Protein AF-A0A5P9GRR8-F1 (afdb_monomer_lite)

Radius of gyration: 17.94 Å; chains: 1; bounding box: 44×35×48 Å

Structure (mmCIF, N/CA/C/O backbone):
data_AF-A0A5P9GRR8-F1
#
_entry.id   AF-A0A5P9GRR8-F1
#
loop_
_atom_site.group_PDB
_atom_site.id
_atom_site.type_symbol
_atom_site.label_atom_id
_atom_site.label_alt_id
_atom_site.label_comp_id
_atom_site.label_asym_id
_atom_site.label_entity_id
_atom_site.label_seq_id
_atom_site.pdbx_PDB_ins_code
_atom_site.Cartn_x
_atom_site.Cartn_y
_atom_site.Cartn_z
_atom_site.occupancy
_atom_site.B_iso_or_equiv
_atom_site.auth_seq_id
_atom_site.auth_comp_id
_atom_site.auth_asym_id
_atom_site.auth_atom_id
_atom_site.pdbx_PDB_model_num
ATOM 1 N N . MET A 1 1 ? -8.315 2.448 1.425 1.00 59.06 1 MET A N 1
ATOM 2 C CA . MET A 1 1 ? -9.246 3.218 2.271 1.00 59.06 1 MET A CA 1
ATOM 3 C C . MET A 1 1 ? -10.718 2.895 2.001 1.00 59.06 1 MET A C 1
ATOM 5 O O . MET A 1 1 ? -11.474 2.767 2.956 1.00 59.06 1 MET A O 1
ATOM 9 N N . GLN A 1 2 ? -11.147 2.682 0.749 1.00 66.38 2 GLN A N 1
ATOM 10 C CA . GLN A 1 2 ? -12.565 2.435 0.427 1.00 66.38 2 GLN A CA 1
ATOM 11 C C . GLN A 1 2 ? -13.167 1.167 1.066 1.00 66.38 2 GLN A C 1
ATOM 13 O O . GLN A 1 2 ? -14.277 1.241 1.584 1.00 66.38 2 GLN A O 1
ATOM 18 N N . THR A 1 3 ? -12.445 0.036 1.104 1.00 75.81 3 THR A N 1
ATOM 19 C CA . THR A 1 3 ? -12.913 -1.190 1.787 1.00 75.81 3 THR A CA 1
ATOM 20 C C . THR A 1 3 ? -13.222 -0.923 3.260 1.00 75.81 3 THR A C 1
ATOM 22 O O . THR A 1 3 ? -14.310 -1.248 3.713 1.00 75.81 3 THR A O 1
ATOM 25 N N . LEU A 1 4 ? -12.331 -0.237 3.988 1.00 75.69 4 LEU A N 1
ATOM 26 C CA . LEU A 1 4 ? -12.572 0.157 5.383 1.00 75.69 4 LEU A CA 1
ATOM 27 C C . LEU A 1 4 ? -13.816 1.052 5.520 1.00 75.69 4 LEU A C 1
ATOM 29 O O . LEU A 1 4 ? -14.628 0.839 6.414 1.00 75.69 4 LEU A O 1
ATOM 33 N N . GLY A 1 5 ? -14.015 2.003 4.602 1.00 74.12 5 GLY A N 1
ATOM 34 C CA . GLY A 1 5 ? -15.205 2.862 4.604 1.00 74.12 5 GLY A CA 1
ATOM 35 C C . GLY A 1 5 ? -16.510 2.144 4.260 1.00 74.12 5 GLY A C 1
ATOM 36 O O . GLY A 1 5 ? -17.575 2.527 4.743 1.00 74.12 5 GLY A O 1
ATOM 37 N N . LEU A 1 6 ? -16.458 1.101 3.430 1.00 76.56 6 LEU A N 1
ATOM 38 C CA . LEU A 1 6 ? -17.607 0.237 3.144 1.00 76.56 6 LEU A CA 1
ATOM 39 C C . LEU A 1 6 ? -17.929 -0.695 4.316 1.00 76.56 6 LEU A C 1
ATOM 41 O O . LEU A 1 6 ? -19.097 -1.003 4.513 1.00 76.56 6 LEU A O 1
ATOM 45 N N . LEU A 1 7 ? -16.925 -1.047 5.121 1.00 81.25 7 LEU A N 1
ATOM 46 C CA . LEU A 1 7 ? -17.050 -1.818 6.361 1.00 81.25 7 LEU A CA 1
ATOM 47 C C . LEU A 1 7 ? -17.420 -0.962 7.591 1.00 81.25 7 LEU A C 1
ATOM 49 O O . LEU A 1 7 ? -17.316 -1.436 8.720 1.00 81.25 7 LEU A O 1
ATOM 53 N N . GLY A 1 8 ? -17.821 0.297 7.388 1.00 72.31 8 GLY A N 1
ATOM 54 C CA . GLY A 1 8 ? -18.336 1.161 8.455 1.00 72.31 8 GLY A CA 1
ATOM 55 C C . GLY A 1 8 ? -17.281 1.954 9.235 1.00 72.31 8 GLY A C 1
ATOM 56 O O . GLY A 1 8 ? -17.607 2.548 10.260 1.00 72.31 8 GLY A O 1
ATOM 57 N N . VAL A 1 9 ? -16.023 2.007 8.778 1.00 73.12 9 VAL A N 1
ATOM 58 C CA . VAL A 1 9 ? -14.982 2.841 9.408 1.00 73.12 9 VAL A CA 1
ATOM 59 C C . VAL A 1 9 ? -15.082 4.287 8.934 1.00 73.12 9 VAL A C 1
ATOM 61 O O . VAL A 1 9 ? -15.261 4.553 7.745 1.00 73.12 9 VAL A O 1
ATOM 64 N N . ASN A 1 10 ? -14.877 5.232 9.855 1.00 63.91 10 ASN A N 1
ATOM 65 C CA . ASN A 1 10 ? -14.603 6.622 9.501 1.00 63.91 10 ASN A CA 1
ATOM 66 C C . ASN A 1 10 ? -13.262 6.699 8.768 1.00 63.91 10 ASN A C 1
ATOM 68 O O . ASN A 1 10 ? -12.195 6.535 9.357 1.00 63.91 10 ASN A O 1
ATOM 72 N N . VAL A 1 11 ? -13.329 6.921 7.462 1.00 59.94 11 VAL A N 1
ATOM 73 C CA . VAL A 1 11 ? -12.152 7.040 6.607 1.00 59.94 11 VAL A CA 1
ATOM 74 C C . VAL A 1 11 ? -11.645 8.478 6.646 1.00 59.94 11 VAL A C 1
ATOM 76 O O . VAL A 1 11 ? -12.419 9.427 6.540 1.00 59.94 11 VAL A O 1
ATOM 79 N N . ILE A 1 12 ? -10.329 8.633 6.771 1.00 57.00 12 ILE A N 1
ATOM 80 C CA . ILE A 1 12 ? -9.648 9.905 6.537 1.00 57.00 12 ILE A CA 1
ATOM 81 C C . ILE A 1 12 ? -9.537 10.098 5.014 1.00 57.00 12 ILE A C 1
ATOM 83 O O . ILE A 1 12 ? -8.752 9.412 4.363 1.00 57.00 12 ILE A O 1
ATOM 87 N N . GLY A 1 13 ? -10.380 10.975 4.462 1.00 49.81 13 GLY A N 1
ATOM 88 C CA . GLY A 1 13 ? -10.454 11.328 3.036 1.00 49.81 13 GLY A CA 1
ATOM 89 C C . GLY A 1 13 ? -11.875 11.405 2.479 1.00 49.81 13 GLY A C 1
ATOM 90 O O . GLY A 1 13 ? -12.833 10.988 3.133 1.00 49.81 13 GLY A O 1
ATOM 91 N N . ARG A 1 14 ? -12.038 11.972 1.276 1.00 44.94 14 ARG A N 1
ATOM 92 C CA . ARG A 1 14 ? -13.354 12.048 0.615 1.00 44.94 14 ARG A CA 1
ATOM 93 C C . ARG A 1 14 ? -13.865 10.671 0.192 1.00 44.94 14 ARG A C 1
ATOM 95 O O . ARG A 1 14 ? -13.177 9.898 -0.474 1.00 44.94 14 ARG A O 1
ATOM 102 N N . ARG A 1 15 ? -15.116 10.376 0.555 1.00 48.28 15 ARG A N 1
ATOM 103 C CA . ARG A 1 15 ? -15.858 9.217 0.054 1.00 48.28 15 ARG A CA 1
ATOM 104 C C . ARG A 1 15 ? -16.424 9.590 -1.315 1.00 48.28 15 ARG A C 1
ATOM 106 O O . ARG A 1 15 ? -17.257 10.479 -1.401 1.00 48.28 15 ARG A O 1
ATOM 113 N N . PHE A 1 16 ? -15.965 8.923 -2.367 1.00 49.38 16 PHE A N 1
ATOM 114 C CA . PHE A 1 16 ? -16.524 9.080 -3.710 1.00 49.38 16 PHE A CA 1
ATOM 115 C C . PHE A 1 16 ? -17.659 8.073 -3.870 1.00 49.38 16 PHE A C 1
ATOM 117 O O . PHE A 1 16 ? -17.476 6.958 -4.352 1.00 49.38 16 PHE A O 1
ATOM 124 N N . ASP A 1 17 ? -18.824 8.421 -3.345 1.00 45.31 17 ASP A N 1
ATOM 125 C CA . ASP A 1 17 ? -20.026 7.590 -3.367 1.00 45.31 17 ASP A CA 1
ATOM 126 C C . ASP A 1 17 ? -20.912 7.834 -4.597 1.00 45.31 17 ASP A C 1
ATOM 128 O O . ASP A 1 17 ? -21.902 7.124 -4.780 1.00 45.31 17 ASP A O 1
ATOM 132 N N . GLN A 1 18 ? -20.539 8.762 -5.485 1.00 44.41 18 GLN A N 1
ATOM 133 C CA . GLN A 1 18 ? -21.334 9.116 -6.661 1.00 44.41 18 GLN A CA 1
ATOM 134 C C . GLN A 1 18 ? -20.548 8.954 -7.969 1.00 44.41 18 GLN A C 1
ATOM 136 O O . GLN A 1 18 ? -19.353 9.238 -8.063 1.00 44.41 18 GLN A O 1
ATOM 141 N N . HIS A 1 19 ? -21.235 8.454 -8.998 1.00 48.38 19 HIS A N 1
ATOM 142 C CA . HIS A 1 19 ? -20.723 8.350 -10.369 1.00 48.38 19 HIS A CA 1
ATOM 143 C C . HIS A 1 19 ? -20.465 9.725 -11.019 1.00 48.38 19 HIS A C 1
ATOM 145 O O . HIS A 1 19 ? -19.767 9.791 -12.028 1.00 48.38 19 HIS A O 1
ATOM 151 N N . ASP A 1 20 ? -20.949 10.806 -10.402 1.00 49.66 20 ASP A N 1
ATOM 152 C CA . ASP A 1 20 ? -20.949 12.164 -10.954 1.00 49.66 20 ASP A CA 1
ATOM 153 C C . ASP A 1 20 ? -19.816 13.066 -10.430 1.00 49.66 20 ASP A C 1
ATOM 155 O O . ASP A 1 20 ? -19.822 14.271 -10.678 1.00 49.66 20 ASP A O 1
ATOM 159 N N . ASP A 1 21 ? -18.827 12.521 -9.710 1.00 51.81 21 ASP A N 1
ATOM 160 C CA . ASP A 1 21 ? -17.699 13.331 -9.241 1.00 51.81 21 ASP A CA 1
ATOM 161 C C . ASP A 1 21 ? -16.783 13.757 -10.418 1.00 51.81 21 ASP A C 1
ATOM 163 O O . ASP A 1 21 ? -16.259 12.896 -11.137 1.00 51.81 21 ASP A O 1
ATOM 167 N N . PRO A 1 22 ? -16.522 15.065 -10.618 1.00 52.06 22 PRO A N 1
ATOM 168 C CA . PRO A 1 22 ? -15.678 15.562 -11.707 1.00 52.06 22 PRO A CA 1
ATOM 169 C C . PRO A 1 22 ? -14.234 15.037 -11.686 1.00 52.06 22 PRO A C 1
ATOM 171 O O . PRO A 1 22 ? -13.584 14.995 -12.729 1.00 52.06 22 PRO A O 1
ATOM 174 N N . LEU A 1 23 ? -13.701 14.651 -10.521 1.00 48.75 23 LEU A N 1
ATOM 175 C CA . LEU A 1 23 ? -12.377 14.031 -10.406 1.00 48.75 23 LEU A CA 1
ATOM 176 C C . LEU A 1 23 ? -12.409 12.573 -10.870 1.00 48.75 23 LEU A C 1
ATOM 178 O O . LEU A 1 23 ? -11.478 12.142 -11.545 1.00 48.75 23 LEU A O 1
ATOM 182 N N . ARG A 1 24 ? -13.505 11.847 -10.610 1.00 49.25 24 ARG A N 1
ATOM 183 C CA . ARG A 1 24 ? -13.729 10.492 -11.142 1.00 49.25 24 ARG A CA 1
ATOM 184 C C . ARG A 1 24 ? -13.807 10.491 -12.669 1.00 49.25 24 ARG A C 1
ATOM 186 O O . ARG A 1 24 ? -13.305 9.571 -13.298 1.00 49.25 24 ARG A O 1
ATOM 193 N N . GLN A 1 25 ? -14.387 11.532 -13.264 1.00 49.56 25 GLN A N 1
ATOM 194 C CA . GLN A 1 25 ? -14.484 11.681 -14.722 1.00 49.56 25 GLN A CA 1
ATOM 195 C C . GLN A 1 25 ? -13.147 12.036 -15.399 1.00 49.56 25 GLN A C 1
ATOM 197 O O . GLN A 1 25 ? -12.973 11.760 -16.582 1.00 49.56 25 GLN A O 1
ATOM 202 N N . LYS A 1 26 ? -12.202 12.647 -14.669 1.00 47.31 26 LYS A N 1
ATOM 203 C CA . LYS A 1 26 ? -10.864 13.011 -15.181 1.00 47.31 26 LYS A CA 1
ATOM 204 C C . LYS A 1 26 ? -9.851 11.871 -15.123 1.00 47.31 26 LYS A C 1
ATOM 206 O O . LYS A 1 26 ? -8.824 11.935 -15.792 1.00 47.31 26 LYS A O 1
ATOM 211 N N . LEU A 1 27 ? -10.109 10.858 -14.307 1.00 48.62 27 LEU A N 1
ATOM 212 C CA . LEU A 1 27 ? -9.267 9.675 -14.208 1.00 48.62 27 LEU A CA 1
ATOM 213 C C . LEU A 1 27 ? -9.698 8.724 -15.320 1.00 48.62 27 LEU A C 1
ATOM 215 O O . LEU A 1 27 ? -10.863 8.341 -15.376 1.00 48.62 27 LEU A O 1
ATOM 219 N N . HIS A 1 28 ? -8.778 8.412 -16.236 1.00 49.69 28 HIS A N 1
ATOM 220 C CA . HIS A 1 28 ? -9.051 7.634 -17.443 1.00 49.69 28 HIS A CA 1
ATOM 221 C C . HIS A 1 28 ? -9.891 6.386 -17.132 1.00 49.69 28 HIS A C 1
ATOM 223 O O . HIS A 1 28 ? -9.413 5.416 -16.538 1.00 49.69 28 HIS A O 1
ATOM 229 N N . TYR A 1 29 ? -11.153 6.443 -17.566 1.00 39.81 29 TYR A N 1
ATOM 230 C CA . TYR A 1 29 ? -12.179 5.412 -17.401 1.00 39.81 29 TYR A CA 1
ATOM 231 C C . TYR A 1 29 ? -11.705 4.039 -17.903 1.00 39.81 29 TYR A C 1
ATOM 233 O O . TYR A 1 29 ? -12.144 3.014 -17.397 1.00 39.81 29 TYR A O 1
ATOM 241 N N . ASP A 1 30 ? -10.754 4.016 -18.839 1.00 40.59 30 ASP A N 1
ATOM 242 C CA . ASP A 1 30 ? -10.221 2.796 -19.450 1.00 40.59 30 ASP A CA 1
ATOM 243 C C . ASP A 1 30 ? -9.307 1.976 -18.520 1.00 40.59 30 ASP A C 1
ATOM 245 O O . ASP A 1 30 ? -9.098 0.791 -18.767 1.00 40.59 30 ASP A O 1
ATOM 249 N N . LEU A 1 31 ? -8.774 2.564 -17.439 1.00 45.53 31 LEU A N 1
ATOM 250 C CA . LEU A 1 31 ? -7.854 1.873 -16.518 1.00 45.53 31 LEU A CA 1
ATOM 251 C C . LEU A 1 31 ? -8.504 1.462 -15.190 1.00 45.53 31 LEU A C 1
ATOM 253 O O . LEU A 1 31 ? -7.993 0.571 -14.510 1.00 45.53 31 LEU A O 1
ATOM 257 N N . ASN A 1 32 ? -9.611 2.102 -14.799 1.00 46.94 32 ASN A N 1
ATOM 258 C CA . ASN A 1 32 ? -10.280 1.838 -13.523 1.00 46.94 32 ASN A CA 1
ATOM 259 C C . ASN A 1 32 ? -11.792 2.184 -13.554 1.00 46.94 32 ASN A C 1
ATOM 261 O O . ASN A 1 32 ? -12.252 3.009 -12.760 1.00 46.94 32 ASN A O 1
ATOM 265 N N . PRO A 1 33 ? -12.589 1.585 -14.464 1.00 39.22 33 PRO A N 1
ATOM 266 C CA . PRO A 1 33 ? -13.964 2.020 -14.767 1.00 39.22 33 PRO A CA 1
ATOM 267 C C . PRO A 1 33 ? -14.958 1.884 -13.598 1.00 39.22 33 PRO A C 1
ATOM 269 O O . PRO A 1 33 ? -16.039 2.476 -13.623 1.00 39.22 33 PRO A O 1
ATOM 272 N N . GLY A 1 34 ? -14.602 1.150 -12.541 1.00 46.56 34 GLY A N 1
ATOM 273 C CA . GLY A 1 34 ? -15.436 0.974 -11.349 1.00 46.56 34 GLY A CA 1
ATOM 274 C C . GLY A 1 34 ? -14.696 1.038 -10.015 1.00 46.56 34 GLY A C 1
ATOM 275 O O . GLY A 1 34 ? -15.342 0.912 -8.977 1.00 46.56 34 GLY A O 1
ATOM 276 N N . GLY A 1 35 ? -13.373 1.204 -10.005 1.00 44.62 35 GLY A N 1
ATOM 277 C CA . GLY A 1 35 ? -12.584 0.901 -8.817 1.00 44.62 35 GLY A CA 1
ATOM 278 C C . GLY A 1 35 ? -12.082 2.106 -8.031 1.00 44.62 35 GLY A C 1
ATOM 279 O O . GLY A 1 35 ? -11.905 3.213 -8.531 1.00 44.62 35 GLY A O 1
ATOM 280 N N . TYR A 1 36 ? -11.852 1.811 -6.755 1.00 50.66 36 TYR A N 1
ATOM 281 C CA . TYR A 1 36 ? -10.882 2.394 -5.832 1.00 50.66 36 TYR A CA 1
ATOM 282 C C . TYR A 1 36 ? -10.296 3.768 -6.187 1.00 50.66 36 TYR A C 1
ATOM 284 O O . TYR A 1 36 ? -9.474 3.889 -7.094 1.00 50.66 36 TYR A O 1
ATOM 292 N N . PHE A 1 37 ? -10.612 4.773 -5.368 1.00 53.28 37 PHE A N 1
ATOM 293 C CA . PHE A 1 37 ? -9.891 6.041 -5.354 1.00 53.28 37 PHE A CA 1
ATOM 294 C C . PHE A 1 37 ? -9.567 6.450 -3.914 1.00 53.28 37 PHE A C 1
ATOM 296 O O . PHE A 1 37 ? -10.440 6.457 -3.041 1.00 53.28 37 PHE A O 1
ATOM 303 N N . GLU A 1 38 ? -8.295 6.744 -3.662 1.00 52.44 38 GLU A N 1
ATOM 304 C CA . GLU A 1 38 ? -7.834 7.422 -2.451 1.00 52.44 38 GLU A CA 1
ATOM 305 C C . GLU A 1 38 ? -7.552 8.873 -2.815 1.00 52.44 38 GLU A C 1
ATOM 307 O O . GLU A 1 38 ? -7.043 9.147 -3.898 1.00 52.44 38 GLU A O 1
ATOM 312 N N . GLU A 1 39 ? -7.917 9.804 -1.935 1.00 52.59 39 GLU A N 1
ATOM 313 C CA . GLU A 1 39 ? -7.659 11.224 -2.161 1.00 52.59 39 GLU A CA 1
ATOM 314 C C . GLU A 1 39 ? -6.144 11.434 -2.333 1.00 52.59 39 GLU A C 1
ATOM 316 O O . GLU A 1 39 ? -5.402 11.112 -1.400 1.00 52.59 39 GLU A O 1
ATOM 321 N N . PRO A 1 40 ? -5.665 11.934 -3.491 1.00 54.81 40 PRO A N 1
ATOM 322 C CA . PRO A 1 40 ? -4.237 12.010 -3.789 1.00 54.81 40 PRO A CA 1
ATOM 323 C C . PRO A 1 40 ? -3.469 12.802 -2.734 1.00 54.81 40 PRO A C 1
ATOM 325 O O . PRO A 1 40 ? -2.375 12.407 -2.352 1.00 54.81 40 PRO A O 1
ATOM 328 N N . ASP A 1 41 ? -4.075 13.853 -2.183 1.00 56.00 41 ASP A N 1
ATOM 329 C CA . ASP A 1 41 ? -3.460 14.680 -1.142 1.00 56.00 41 ASP A CA 1
ATOM 330 C C . ASP A 1 41 ? -3.218 13.898 0.159 1.00 56.00 41 ASP A C 1
ATOM 332 O O . ASP A 1 41 ? -2.234 14.135 0.852 1.00 56.00 41 ASP A O 1
ATOM 336 N N . ILE A 1 42 ? -4.070 12.921 0.480 1.00 56.38 42 ILE A N 1
ATOM 337 C CA . ILE A 1 42 ? -3.930 12.080 1.678 1.00 56.38 42 ILE A CA 1
ATOM 338 C C . ILE A 1 42 ? -3.054 10.864 1.382 1.00 56.38 42 ILE A C 1
ATOM 340 O O . ILE A 1 42 ? -2.238 10.480 2.217 1.00 56.38 42 ILE A O 1
ATOM 344 N N . TYR A 1 43 ? -3.195 10.274 0.194 1.00 56.72 43 TYR A N 1
ATOM 345 C CA . TYR A 1 43 ? -2.394 9.130 -0.235 1.00 56.72 43 TYR A CA 1
ATOM 346 C C . TYR A 1 43 ? -0.922 9.495 -0.461 1.00 56.72 43 TYR A C 1
ATOM 348 O O . TYR A 1 43 ? -0.041 8.723 -0.095 1.00 56.72 43 TYR A O 1
ATOM 356 N N . TYR A 1 44 ? -0.641 10.677 -1.018 1.00 61.34 44 TYR A N 1
ATOM 357 C CA . TYR A 1 44 ? 0.718 11.139 -1.308 1.00 61.34 44 TYR A CA 1
ATOM 358 C C . TYR A 1 44 ? 1.267 12.136 -0.285 1.00 61.34 44 TYR A C 1
ATOM 360 O O . TYR A 1 44 ? 2.481 12.165 -0.098 1.00 61.34 44 TYR A O 1
ATOM 368 N N . GLY A 1 45 ? 0.415 12.940 0.362 1.00 60.38 45 GLY A N 1
ATOM 369 C CA . GLY A 1 45 ? 0.828 13.953 1.346 1.00 60.38 45 GLY A CA 1
ATOM 370 C C . GLY A 1 45 ? 0.708 13.513 2.807 1.00 60.38 45 GLY A C 1
ATOM 371 O O . GLY A 1 45 ? 1.292 14.143 3.686 1.00 60.38 45 GLY A O 1
ATOM 372 N N . GLY A 1 46 ? -0.008 12.418 3.069 1.00 60.81 46 GLY A N 1
ATOM 373 C CA . GLY A 1 46 ? -0.217 11.877 4.406 1.00 60.81 46 GLY A CA 1
ATOM 374 C C . GLY A 1 46 ? -1.152 12.699 5.292 1.00 60.81 46 GLY A C 1
ATOM 375 O O . GLY A 1 46 ? -1.570 13.811 4.959 1.00 60.81 46 GLY A O 1
ATOM 376 N N . PRO A 1 47 ? -1.562 12.129 6.434 1.00 64.00 47 PRO A N 1
ATOM 377 C CA . PRO A 1 47 ? -2.452 12.816 7.350 1.00 64.00 47 PRO A CA 1
ATOM 378 C C . PRO A 1 47 ? -1.673 13.826 8.199 1.00 64.00 47 PRO A C 1
ATOM 380 O O . PRO A 1 47 ? -0.835 13.462 9.015 1.00 64.00 47 PRO A O 1
ATOM 383 N N . SER A 1 48 ? -2.006 15.108 8.060 1.00 67.50 48 SER A N 1
ATOM 384 C CA . SER A 1 48 ? -1.499 16.154 8.950 1.00 67.50 48 SER A CA 1
ATOM 385 C C . SER A 1 48 ? -2.217 16.142 10.307 1.00 67.50 48 SER A C 1
ATOM 387 O O . SER A 1 48 ? -3.334 15.632 10.444 1.00 67.50 48 SER A O 1
ATOM 389 N N . SER A 1 49 ? -1.652 16.822 11.308 1.00 66.06 49 SER A N 1
ATOM 390 C CA . SER A 1 49 ? -2.341 17.094 12.582 1.00 66.06 49 SER A CA 1
ATOM 391 C C . SER A 1 49 ? -3.693 17.796 12.395 1.00 66.06 49 SER A C 1
ATOM 393 O O . SER A 1 49 ? -4.567 17.714 13.257 1.00 66.06 49 SER A O 1
ATOM 395 N N . GLU A 1 50 ? -3.879 18.536 11.301 1.00 68.12 50 GLU A N 1
ATOM 396 C CA . GLU A 1 50 ? -5.165 19.133 10.945 1.00 68.12 50 GLU A CA 1
ATOM 397 C C . GLU A 1 50 ? -6.120 18.110 10.320 1.00 68.12 50 GLU A C 1
ATOM 399 O O . GLU A 1 50 ? -7.301 18.093 10.663 1.00 68.12 50 GLU A O 1
ATOM 404 N N . THR A 1 51 ? -5.607 17.201 9.492 1.00 68.50 51 THR A N 1
ATOM 405 C CA . THR A 1 51 ? -6.359 16.075 8.928 1.00 68.50 51 THR A CA 1
ATOM 406 C C . THR A 1 51 ? -6.934 15.199 10.043 1.00 68.50 51 THR A C 1
ATOM 408 O O . THR A 1 51 ? -8.137 14.936 10.062 1.00 68.50 51 THR A O 1
ATOM 411 N N . PHE A 1 52 ? -6.122 14.823 11.035 1.00 69.12 52 PHE A N 1
ATOM 412 C CA . PHE A 1 52 ? -6.613 14.067 12.190 1.00 69.12 52 PHE A CA 1
ATOM 413 C C . PHE A 1 52 ? -7.662 14.842 12.991 1.00 69.12 52 PHE A C 1
ATOM 415 O O . PHE A 1 52 ? -8.694 14.276 13.328 1.00 69.12 52 PHE A O 1
ATOM 422 N N . ARG A 1 53 ? -7.462 16.144 13.243 1.00 67.38 53 ARG A N 1
ATOM 423 C CA . ARG A 1 53 ? -8.450 16.970 13.963 1.00 67.38 53 ARG A CA 1
ATOM 424 C C . ARG A 1 53 ? -9.783 17.093 13.225 1.00 67.38 53 ARG A C 1
ATOM 426 O O . ARG A 1 53 ? -10.825 17.063 13.869 1.00 67.38 53 ARG A O 1
ATOM 433 N N . ARG A 1 54 ? -9.765 17.220 11.895 1.00 67.62 54 ARG A N 1
ATOM 434 C CA . ARG A 1 54 ? -10.984 17.319 11.074 1.00 67.62 54 ARG A CA 1
ATOM 435 C C . ARG A 1 54 ? -11.766 16.006 11.031 1.00 67.62 54 ARG A C 1
ATOM 437 O O . ARG A 1 54 ? -12.991 16.040 11.048 1.00 67.62 54 ARG A O 1
ATOM 444 N N . HIS A 1 55 ? -11.074 14.869 10.976 1.00 63.53 55 HIS A N 1
ATOM 445 C CA . HIS A 1 55 ? -11.708 13.555 10.825 1.00 63.53 55 HIS A CA 1
ATOM 446 C C . HIS A 1 55 ? -11.927 12.801 12.150 1.00 63.53 55 HIS A C 1
ATOM 448 O O . HIS A 1 55 ? -12.677 11.828 12.168 1.00 63.53 55 HIS A O 1
ATOM 454 N N . LEU A 1 56 ? -11.317 13.249 13.254 1.00 64.19 56 LEU A N 1
ATOM 455 C CA . LEU A 1 56 ? -11.463 12.686 14.605 1.00 64.19 56 LEU A CA 1
ATOM 456 C C . LEU A 1 56 ? -11.737 13.783 15.665 1.00 64.19 56 LEU A C 1
ATOM 458 O O . LEU A 1 56 ? -11.004 13.866 16.656 1.00 64.19 56 LEU A O 1
ATOM 462 N N . PRO A 1 57 ? -12.766 14.640 15.495 1.00 55.88 57 PRO A N 1
ATOM 463 C CA . PRO A 1 57 ? -12.988 15.800 16.368 1.00 55.88 57 PRO A CA 1
ATOM 464 C C . PRO A 1 57 ? -13.277 15.438 17.8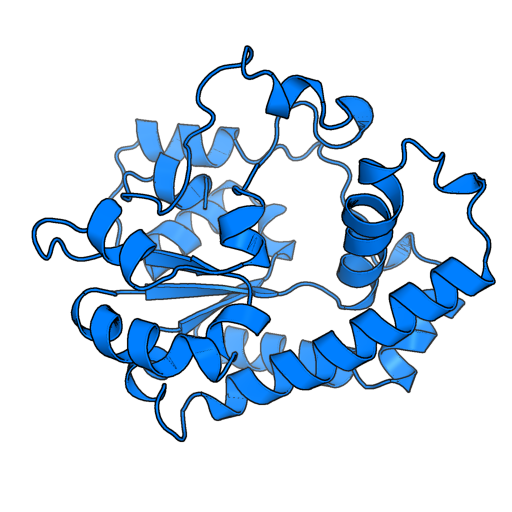39 1.00 55.88 57 PRO A C 1
ATOM 466 O O . PRO A 1 57 ? -12.902 16.196 18.731 1.00 55.88 57 PRO A O 1
ATOM 469 N N . ASP A 1 58 ? -13.840 14.253 18.113 1.00 57.97 58 ASP A N 1
ATOM 470 C CA . ASP A 1 58 ? -14.361 13.885 19.443 1.00 57.97 58 ASP A CA 1
ATOM 471 C C . ASP A 1 58 ? -13.511 12.850 20.203 1.00 57.97 58 ASP A C 1
ATOM 473 O O . ASP A 1 58 ? -14.007 12.158 21.092 1.00 57.97 58 ASP A O 1
ATOM 477 N N . ARG A 1 59 ? -12.226 12.683 19.849 1.00 54.94 59 ARG A N 1
ATOM 478 C CA . ARG A 1 59 ? -11.376 11.574 20.349 1.00 54.94 59 ARG A CA 1
ATOM 479 C C . ARG A 1 59 ? -11.959 10.180 20.064 1.00 54.94 59 ARG A C 1
ATOM 481 O O . ARG A 1 59 ? -11.596 9.207 20.727 1.00 54.94 59 ARG A O 1
ATOM 488 N N . SER A 1 60 ? -12.854 10.073 19.083 1.00 64.25 60 SER A N 1
ATOM 489 C CA . SER A 1 60 ? -13.377 8.794 18.614 1.00 64.25 60 SER A CA 1
ATOM 490 C C . SER A 1 60 ? -12.222 7.884 18.201 1.00 64.25 60 SER A C 1
ATOM 492 O O . SER A 1 60 ? -11.303 8.321 17.507 1.00 64.25 60 SER A O 1
ATOM 494 N N . ILE A 1 61 ? -12.276 6.622 18.618 1.00 66.88 61 ILE A N 1
ATOM 495 C CA . ILE A 1 61 ? -11.270 5.617 18.271 1.00 66.88 61 ILE A CA 1
ATOM 496 C C . ILE A 1 61 ? -11.288 5.401 16.750 1.00 66.88 61 ILE A C 1
ATOM 498 O O . ILE A 1 61 ? -12.303 4.975 16.192 1.00 66.88 61 ILE A O 1
ATOM 502 N N . LEU A 1 62 ? -10.161 5.663 16.086 1.00 71.88 62 LEU A N 1
ATOM 503 C CA . LEU A 1 62 ? -9.927 5.282 14.701 1.00 71.88 62 LEU A CA 1
ATOM 504 C C . LEU A 1 62 ? -9.668 3.774 14.647 1.00 71.88 62 LEU A C 1
ATOM 506 O O . LEU A 1 62 ? -8.579 3.293 14.956 1.00 71.88 62 LEU A O 1
ATOM 510 N N . LYS A 1 63 ? -10.689 3.016 14.243 1.00 74.25 63 LYS A N 1
ATOM 511 C CA . LYS A 1 63 ? -10.617 1.550 14.174 1.00 74.25 63 LYS A CA 1
ATOM 512 C C . LYS A 1 63 ? -9.515 1.058 13.239 1.00 74.25 63 LYS A C 1
ATOM 514 O O . LYS A 1 63 ? -8.777 0.152 13.596 1.00 74.25 63 LYS A O 1
ATOM 519 N N . ALA A 1 64 ? -9.362 1.674 12.073 1.00 75.56 64 ALA A N 1
ATOM 520 C CA . ALA A 1 64 ? -8.241 1.371 11.200 1.00 75.56 64 ALA A CA 1
ATOM 521 C C . ALA A 1 64 ? -7.926 2.519 10.244 1.00 75.56 64 ALA A C 1
ATOM 523 O O . ALA A 1 64 ? -8.825 3.252 9.829 1.00 75.56 64 ALA A O 1
ATOM 524 N N . CYS A 1 65 ? -6.666 2.618 9.831 1.00 75.69 65 CYS A N 1
ATOM 525 C CA . CYS A 1 65 ? -6.249 3.416 8.683 1.00 75.69 65 CYS A CA 1
ATOM 526 C C . CYS A 1 65 ? -5.421 2.569 7.712 1.00 75.69 65 CYS A C 1
ATOM 528 O O . CYS A 1 65 ? -4.647 1.709 8.124 1.00 75.69 65 CYS A O 1
ATOM 530 N N . LYS A 1 66 ? -5.590 2.813 6.410 1.00 74.62 66 LYS A N 1
ATOM 531 C CA . LYS A 1 66 ? -4.664 2.342 5.375 1.00 74.62 66 LYS A CA 1
ATOM 532 C C . LYS A 1 66 ? -3.773 3.516 4.988 1.00 74.62 66 LYS A C 1
ATOM 534 O O . LYS A 1 66 ? -4.293 4.613 4.802 1.00 74.62 66 LYS A O 1
ATOM 539 N N . MET A 1 67 ? -2.473 3.291 4.848 1.00 73.12 67 MET A N 1
ATOM 540 C CA . MET A 1 67 ? -1.548 4.332 4.401 1.00 73.12 67 MET A CA 1
ATOM 541 C C . MET A 1 67 ? -0.431 3.771 3.529 1.00 73.12 67 MET A C 1
ATOM 543 O O . MET A 1 67 ? -0.098 2.586 3.623 1.00 73.12 67 MET A O 1
ATOM 547 N N . ASP A 1 68 ? 0.156 4.646 2.714 1.00 73.81 68 ASP A N 1
ATOM 548 C CA . ASP A 1 68 ? 1.443 4.374 2.088 1.00 73.81 68 ASP A CA 1
ATOM 549 C C . ASP A 1 68 ? 2.522 4.298 3.172 1.00 73.81 68 ASP A C 1
ATOM 551 O O . ASP A 1 68 ? 2.581 5.118 4.095 1.00 73.81 68 ASP A O 1
ATOM 555 N N . LEU A 1 69 ? 3.388 3.301 3.057 1.00 76.94 69 LEU A N 1
ATOM 556 C CA . LEU A 1 69 ? 4.474 3.100 3.992 1.00 76.94 69 LEU A CA 1
ATOM 557 C C . LEU A 1 69 ? 5.411 4.307 4.093 1.00 76.94 69 LEU A C 1
ATOM 559 O O . LEU A 1 69 ? 5.862 4.630 5.189 1.00 76.94 69 LEU A O 1
ATOM 563 N N . ARG A 1 70 ? 5.709 4.974 2.976 1.00 78.44 70 ARG A N 1
ATOM 564 C CA . ARG A 1 70 ? 6.578 6.153 2.937 1.00 78.44 70 ARG A CA 1
ATOM 565 C C . ARG A 1 70 ? 6.093 7.227 3.908 1.00 78.44 70 ARG A C 1
ATOM 567 O O . ARG A 1 70 ? 6.908 7.855 4.566 1.00 78.44 70 ARG A O 1
ATOM 574 N N . LEU A 1 71 ? 4.775 7.388 4.034 1.00 76.38 71 LEU A N 1
ATOM 575 C CA . LEU A 1 71 ? 4.148 8.355 4.937 1.00 76.38 71 LEU A CA 1
ATOM 576 C C . LEU A 1 71 ? 4.156 7.906 6.397 1.00 76.38 71 LEU A C 1
ATOM 578 O O . LEU A 1 71 ? 4.205 8.7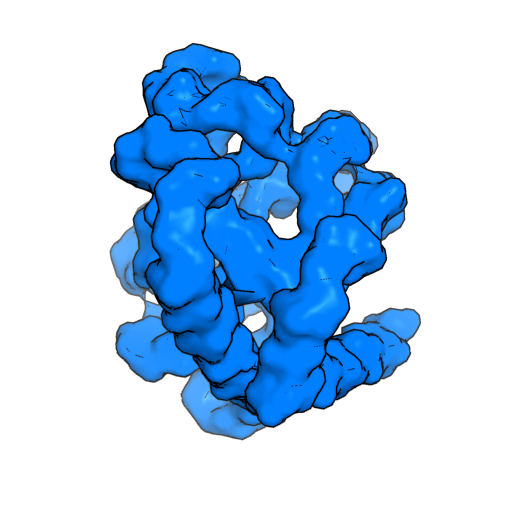41 7.300 1.00 76.38 71 LEU A O 1
ATOM 582 N N . LEU A 1 72 ? 4.105 6.595 6.641 1.00 79.06 72 LEU A N 1
ATOM 583 C CA . LEU A 1 72 ? 4.263 6.053 7.987 1.00 79.06 72 LEU A CA 1
ATOM 584 C C . LEU A 1 72 ? 5.664 6.352 8.523 1.00 79.06 72 LEU A C 1
ATOM 586 O O . LEU A 1 72 ? 5.807 6.699 9.686 1.00 79.06 72 LEU A O 1
ATOM 590 N N . ILE A 1 73 ? 6.689 6.217 7.680 1.00 81.12 73 ILE A N 1
ATOM 591 C CA . ILE A 1 73 ? 8.097 6.335 8.084 1.00 81.12 73 ILE A CA 1
ATOM 592 C C . ILE A 1 73 ? 8.702 7.723 7.839 1.00 81.12 73 ILE A C 1
ATOM 594 O O . ILE A 1 73 ? 9.888 7.906 8.112 1.00 81.12 73 ILE A O 1
ATOM 598 N N . ASP A 1 74 ? 7.923 8.685 7.343 1.00 82.81 74 ASP A N 1
ATOM 599 C CA . ASP A 1 74 ? 8.372 10.062 7.143 1.00 82.81 74 ASP A CA 1
ATOM 600 C C . ASP A 1 74 ? 8.598 10.744 8.505 1.00 82.81 74 ASP A C 1
ATOM 602 O O . ASP A 1 74 ? 7.631 10.960 9.248 1.00 82.81 74 ASP A O 1
ATOM 606 N N . PRO A 1 75 ? 9.845 11.134 8.843 1.00 84.12 75 PRO A N 1
ATOM 607 C CA . PRO A 1 75 ? 10.147 11.782 10.115 1.00 84.12 75 PRO A CA 1
ATOM 608 C C . PRO A 1 75 ? 9.343 13.060 10.365 1.00 84.12 75 PRO A C 1
ATOM 610 O O . PRO A 1 75 ? 9.064 13.384 11.517 1.00 84.12 75 PRO A O 1
ATOM 613 N N . SER A 1 76 ? 8.940 13.776 9.308 1.00 82.75 76 SER A N 1
ATOM 614 C CA . SER A 1 76 ? 8.141 15.000 9.432 1.00 82.75 76 SER A CA 1
ATOM 615 C C . SER A 1 76 ? 6.725 14.748 9.968 1.00 82.75 76 SER A C 1
ATOM 617 O O . SER A 1 76 ? 6.094 15.670 10.483 1.00 82.75 76 SER A O 1
ATOM 619 N N . GLN A 1 77 ? 6.245 13.501 9.905 1.00 80.12 77 GLN A N 1
ATOM 620 C CA . GLN A 1 77 ? 4.915 13.090 10.363 1.00 80.12 77 GLN A CA 1
ATOM 621 C C . GLN A 1 77 ? 4.935 12.407 11.739 1.00 80.12 77 GLN A C 1
ATOM 623 O O . GLN A 1 77 ? 3.874 12.092 12.282 1.00 80.12 77 GLN A O 1
ATOM 628 N N . PHE A 1 78 ? 6.112 12.165 12.331 1.00 85.44 78 PHE A N 1
ATOM 629 C CA . PHE A 1 78 ? 6.230 11.353 13.549 1.00 85.44 78 PHE A CA 1
ATOM 630 C C . PHE A 1 78 ? 5.429 11.912 14.723 1.00 85.44 78 PHE A C 1
ATOM 632 O O . PHE A 1 78 ? 4.734 11.151 15.393 1.00 85.44 78 PHE A O 1
ATOM 639 N N . ASP A 1 79 ? 5.451 13.225 14.943 1.00 82.88 79 ASP A N 1
ATOM 640 C CA . ASP A 1 79 ? 4.705 13.843 16.043 1.00 82.88 79 ASP A CA 1
ATOM 641 C C . ASP A 1 79 ? 3.189 13.667 15.878 1.00 82.88 79 ASP A C 1
ATOM 643 O O . ASP A 1 79 ? 2.483 13.368 16.845 1.00 82.88 79 ASP A O 1
ATOM 647 N N . ALA A 1 80 ? 2.681 13.794 14.647 1.00 79.69 80 ALA A N 1
ATOM 648 C CA . ALA A 1 80 ? 1.271 13.561 14.342 1.00 79.69 80 ALA A CA 1
ATOM 649 C C . ALA A 1 80 ? 0.893 12.093 14.585 1.00 79.69 80 ALA A C 1
ATOM 651 O O . ALA A 1 80 ? -0.143 11.810 15.192 1.00 79.69 80 ALA A O 1
ATOM 652 N N . TRP A 1 81 ? 1.763 11.164 14.183 1.00 82.44 81 TRP A N 1
ATOM 653 C CA . TRP A 1 81 ? 1.577 9.734 14.406 1.00 82.44 81 TRP A CA 1
ATOM 654 C C . TRP A 1 81 ? 1.585 9.355 15.880 1.00 82.44 81 TRP A C 1
ATOM 656 O O . TRP A 1 81 ? 0.695 8.633 16.326 1.00 82.44 81 TRP A O 1
ATOM 666 N N . VAL A 1 82 ? 2.540 9.866 16.653 1.00 84.44 82 VAL A N 1
ATOM 667 C CA . VAL A 1 82 ? 2.626 9.621 18.097 1.00 84.44 82 VAL A CA 1
ATOM 668 C C . VAL A 1 82 ? 1.403 10.191 18.813 1.00 84.44 82 VAL A C 1
ATOM 670 O O . VAL A 1 82 ? 0.824 9.517 19.665 1.00 84.44 82 VAL A O 1
ATOM 673 N N . ALA A 1 83 ? 0.955 11.391 18.436 1.00 82.50 83 ALA A N 1
ATOM 674 C CA . ALA A 1 83 ? -0.244 12.001 19.002 1.00 82.50 83 ALA A CA 1
ATOM 675 C C . ALA A 1 83 ? -1.527 11.218 18.665 1.00 82.50 83 ALA A C 1
ATOM 677 O O . ALA A 1 83 ? -2.426 11.123 19.504 1.00 82.50 83 ALA A O 1
ATOM 678 N N . ALA A 1 84 ? -1.619 10.645 17.461 1.00 79.88 84 ALA A N 1
ATOM 679 C CA . ALA A 1 84 ? -2.765 9.851 17.020 1.00 79.88 84 ALA A CA 1
ATOM 680 C C . ALA A 1 84 ? -2.716 8.389 17.500 1.00 79.88 84 ALA A C 1
ATOM 682 O O . ALA A 1 84 ? -3.755 7.743 17.611 1.00 79.88 84 ALA A O 1
ATOM 683 N N . ALA A 1 85 ? -1.541 7.848 17.829 1.00 85.00 85 ALA A N 1
ATOM 684 C CA . ALA A 1 85 ? -1.367 6.440 18.176 1.00 85.00 85 ALA A CA 1
ATOM 685 C C . ALA A 1 85 ? -2.335 5.908 19.253 1.00 85.00 85 ALA A C 1
ATOM 687 O O . ALA A 1 85 ? -2.800 4.777 19.090 1.00 85.00 85 ALA A O 1
ATOM 688 N N . PRO A 1 86 ? -2.706 6.653 20.317 1.00 84.94 86 PRO A N 1
ATOM 689 C CA . PRO A 1 86 ? -3.676 6.179 21.307 1.00 84.94 86 PRO A CA 1
ATOM 690 C C . PRO A 1 86 ? -5.086 5.956 20.751 1.00 84.94 86 PRO A C 1
ATOM 692 O O . PRO A 1 86 ? -5.828 5.142 21.295 1.00 84.94 86 PRO A O 1
ATOM 695 N N . THR A 1 87 ? -5.470 6.666 19.686 1.00 80.88 87 THR A N 1
ATOM 696 C CA . THR A 1 87 ? -6.803 6.548 19.080 1.00 80.88 87 THR A CA 1
ATOM 697 C C . THR A 1 87 ? -6.839 5.539 17.940 1.00 80.88 87 THR A C 1
ATOM 699 O O . THR A 1 87 ? -7.927 5.128 17.556 1.00 80.88 87 THR A O 1
ATOM 702 N N . ILE A 1 88 ? -5.689 5.110 17.420 1.00 82.81 88 ILE A N 1
ATOM 703 C CA . ILE A 1 88 ? -5.592 4.133 16.330 1.00 82.81 88 ILE A CA 1
ATOM 704 C C . ILE A 1 88 ? -5.632 2.714 16.907 1.00 82.81 88 ILE A C 1
ATOM 706 O O . ILE A 1 88 ? -4.844 2.394 17.799 1.00 82.81 88 ILE A O 1
ATOM 710 N N . CYS A 1 89 ? -6.513 1.848 16.401 1.00 84.69 89 CYS A N 1
ATOM 711 C CA . CYS A 1 89 ? -6.461 0.411 16.702 1.00 84.69 89 CYS A CA 1
ATOM 712 C C . CYS A 1 89 ? -5.537 -0.332 15.736 1.00 84.69 89 CYS A C 1
ATOM 714 O O . CYS A 1 89 ? -4.687 -1.082 16.204 1.00 84.69 89 CYS A O 1
ATOM 716 N N . SER A 1 90 ? -5.659 -0.069 14.431 1.00 86.56 90 SER A N 1
ATOM 717 C CA . SER A 1 90 ? -4.911 -0.799 13.403 1.00 86.56 90 SER A CA 1
ATOM 718 C C . SER A 1 90 ? -4.399 0.114 12.285 1.00 86.56 90 SER A C 1
ATOM 720 O O . SER A 1 90 ? -5.105 0.996 11.794 1.00 86.56 90 SER A O 1
ATOM 722 N N . VAL A 1 91 ? -3.174 -0.134 11.840 1.00 85.12 91 VAL A N 1
ATOM 723 C CA . VAL A 1 91 ? -2.520 0.477 10.682 1.00 85.12 91 VAL A CA 1
ATOM 724 C C . VAL A 1 91 ? -2.334 -0.612 9.634 1.00 85.12 91 VAL A C 1
ATOM 726 O O . VAL A 1 91 ? -1.703 -1.626 9.897 1.00 85.12 91 VAL A O 1
ATOM 729 N N . LEU A 1 92 ? -2.883 -0.426 8.439 1.00 84.75 92 LEU A N 1
ATOM 730 C CA . LEU A 1 92 ? -2.779 -1.384 7.343 1.00 84.75 92 LEU A CA 1
ATOM 731 C C . LEU A 1 92 ? -1.813 -0.844 6.288 1.00 84.75 92 LEU A C 1
ATOM 733 O O . LEU A 1 92 ? -2.108 0.149 5.618 1.00 84.75 92 LEU A O 1
ATOM 737 N N . VAL A 1 93 ? -0.680 -1.520 6.116 1.00 83.56 93 VAL A N 1
ATOM 738 C CA . VAL A 1 93 ? 0.325 -1.200 5.096 1.00 83.56 93 VAL A CA 1
ATOM 739 C C . VAL A 1 93 ? 0.225 -2.242 3.992 1.00 83.56 93 VAL A C 1
ATOM 741 O O . VAL A 1 93 ?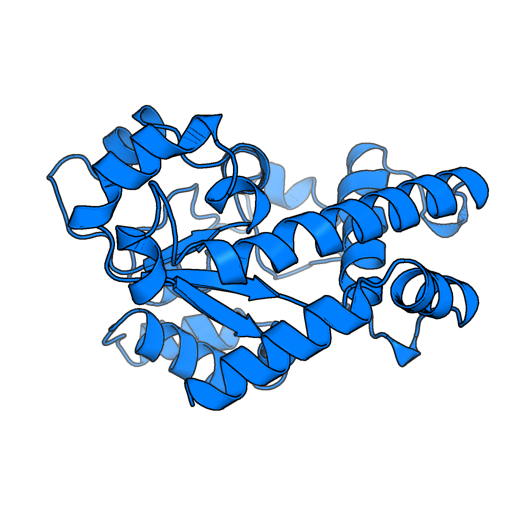 0.584 -3.404 4.183 1.00 83.56 93 VAL A O 1
ATOM 744 N N . SER A 1 94 ? -0.298 -1.850 2.831 1.00 81.81 94 SER A N 1
ATOM 745 C CA . SER A 1 94 ? -0.376 -2.770 1.696 1.00 81.81 94 SER A CA 1
ATOM 746 C C . SER A 1 94 ? 0.945 -2.830 0.950 1.00 81.81 94 SER A C 1
ATOM 748 O O . SER A 1 94 ? 1.446 -1.779 0.565 1.00 81.81 94 SER A O 1
ATOM 750 N N . TYR A 1 95 ? 1.433 -4.032 0.662 1.00 84.94 95 TYR A N 1
ATOM 751 C CA . TYR A 1 95 ? 2.603 -4.250 -0.182 1.00 84.94 95 TYR A CA 1
ATOM 752 C C . TYR A 1 95 ? 2.240 -5.093 -1.406 1.00 84.94 95 TYR A C 1
ATOM 754 O O . TYR A 1 95 ? 1.248 -5.825 -1.420 1.00 84.94 95 TYR A O 1
ATOM 762 N N . ARG A 1 96 ? 3.051 -4.968 -2.453 1.00 86.19 96 ARG A N 1
ATOM 763 C CA . ARG A 1 96 ? 2.914 -5.683 -3.725 1.00 86.19 96 ARG A CA 1
ATOM 764 C C . ARG A 1 96 ? 4.298 -6.048 -4.250 1.00 86.19 96 ARG A C 1
ATOM 766 O O . ARG A 1 96 ? 5.280 -5.448 -3.810 1.00 86.19 96 ARG A O 1
ATOM 773 N N . SER A 1 97 ? 4.369 -6.999 -5.185 1.00 89.88 97 SER A N 1
ATOM 774 C CA . SER A 1 97 ? 5.590 -7.259 -5.955 1.00 89.88 97 SER A CA 1
ATOM 775 C C . SER A 1 97 ? 6.197 -5.932 -6.447 1.00 89.88 97 SER A C 1
ATOM 777 O O . SER A 1 97 ? 5.465 -5.124 -7.037 1.00 89.88 97 SER A O 1
ATOM 779 N N . PRO A 1 98 ? 7.500 -5.677 -6.220 1.00 91.38 98 PRO A N 1
ATOM 780 C CA . PRO A 1 98 ? 8.081 -4.366 -6.491 1.00 91.38 98 PRO A CA 1
ATOM 781 C C . PRO A 1 98 ? 7.999 -3.979 -7.969 1.00 91.38 98 PRO A C 1
ATOM 783 O O . PRO A 1 98 ? 7.633 -2.849 -8.280 1.00 91.38 98 PRO A O 1
ATOM 786 N N . SER A 1 99 ? 8.272 -4.912 -8.890 1.00 90.56 99 SER A N 1
ATOM 787 C CA . SER A 1 99 ? 8.183 -4.653 -10.334 1.00 90.56 99 SER A CA 1
ATOM 788 C C . SER A 1 99 ? 6.759 -4.322 -10.781 1.00 90.56 99 SER A C 1
ATOM 790 O O . SER A 1 99 ? 6.561 -3.398 -11.570 1.00 90.56 99 SER A O 1
ATOM 792 N N . GLU A 1 100 ? 5.756 -5.035 -10.260 1.00 88.25 100 GLU A N 1
ATOM 793 C CA . GLU A 1 100 ? 4.354 -4.749 -10.572 1.00 88.25 100 GLU A CA 1
ATOM 794 C C . GLU A 1 100 ? 3.934 -3.372 -10.061 1.00 88.25 100 GLU A C 1
ATOM 796 O O . GLU A 1 100 ? 3.245 -2.632 -10.764 1.00 88.25 100 GLU A O 1
ATOM 801 N N . GLN A 1 101 ? 4.353 -3.019 -8.842 1.00 86.69 101 GLN A N 1
ATOM 802 C CA . GLN A 1 101 ? 4.034 -1.726 -8.255 1.00 86.69 101 GLN A CA 1
ATOM 803 C C . GLN A 1 101 ? 4.748 -0.590 -8.987 1.00 86.69 101 GLN A C 1
ATOM 805 O O . GLN A 1 101 ? 4.098 0.385 -9.341 1.00 86.69 101 GLN A O 1
ATOM 810 N N . ALA A 1 102 ? 6.037 -0.738 -9.297 1.00 87.69 102 ALA A N 1
ATOM 811 C CA . ALA A 1 102 ? 6.809 0.270 -10.019 1.00 87.69 102 ALA A CA 1
ATOM 812 C C . ALA A 1 102 ? 6.212 0.564 -11.400 1.00 87.69 102 ALA A C 1
ATOM 814 O O . ALA A 1 102 ? 6.076 1.722 -11.796 1.00 87.69 102 ALA A O 1
ATOM 815 N N . ARG A 1 103 ? 5.802 -0.485 -12.126 1.00 84.62 103 ARG A N 1
ATOM 816 C CA . ARG A 1 103 ? 5.113 -0.331 -13.408 1.00 84.62 103 ARG A CA 1
ATOM 817 C C . ARG A 1 103 ? 3.741 0.318 -13.225 1.00 84.62 103 ARG A C 1
ATOM 819 O O . ARG A 1 103 ? 3.379 1.176 -14.022 1.00 84.62 103 ARG A O 1
ATOM 826 N N . SER A 1 104 ? 2.994 -0.075 -12.193 1.00 80.12 104 SER A N 1
ATOM 827 C CA . SER A 1 104 ? 1.681 0.503 -11.896 1.00 80.12 104 SER A CA 1
ATOM 828 C C . SER A 1 104 ? 1.803 2.000 -11.651 1.00 80.12 104 SER A C 1
ATOM 830 O O . SER A 1 104 ? 1.118 2.769 -12.311 1.00 80.12 104 SER A O 1
ATOM 832 N N . GLU A 1 105 ? 2.734 2.401 -10.788 1.00 79.25 105 GLU A N 1
ATOM 833 C CA . GLU A 1 105 ? 3.012 3.802 -10.476 1.00 79.25 105 GLU A CA 1
ATOM 834 C C . GLU A 1 105 ? 3.493 4.570 -11.704 1.00 79.25 105 GLU A C 1
ATOM 836 O O . GLU A 1 105 ? 3.017 5.665 -11.971 1.00 79.25 105 GLU A O 1
ATOM 841 N N . PHE A 1 106 ? 4.357 3.987 -12.534 1.00 79.50 106 PHE A N 1
ATOM 842 C CA . PHE A 1 106 ? 4.773 4.636 -13.776 1.00 79.50 106 PHE A CA 1
ATOM 843 C C . PHE A 1 106 ? 3.581 4.969 -14.691 1.00 79.50 106 PHE A C 1
ATOM 845 O O . PHE A 1 106 ? 3.515 6.066 -15.247 1.00 79.50 106 PHE A O 1
ATOM 852 N N . LEU A 1 107 ? 2.615 4.054 -14.816 1.00 73.44 107 LEU A N 1
ATOM 853 C CA . LEU A 1 107 ? 1.408 4.281 -15.615 1.00 73.44 107 LEU A CA 1
ATOM 854 C C . LEU A 1 107 ? 0.450 5.287 -14.959 1.00 73.44 107 LEU A C 1
ATOM 856 O O . LEU A 1 107 ? -0.145 6.103 -15.661 1.00 73.44 107 LEU A O 1
ATOM 860 N N . THR A 1 108 ? 0.300 5.255 -13.632 1.00 68.31 108 THR A N 1
ATOM 861 C CA . THR A 1 108 ? -0.699 6.068 -12.919 1.00 68.31 108 THR A CA 1
ATOM 862 C C . THR A 1 108 ? -0.202 7.447 -12.502 1.00 68.31 108 THR A C 1
ATOM 864 O O . THR A 1 108 ? -0.953 8.406 -12.614 1.00 68.31 108 THR A O 1
ATOM 867 N N . SER A 1 109 ? 1.034 7.592 -12.033 1.00 64.69 109 SER A N 1
ATOM 868 C CA . SER A 1 109 ? 1.589 8.875 -11.573 1.00 64.69 109 SER A CA 1
ATOM 869 C C . SER A 1 109 ? 2.548 9.500 -12.587 1.00 64.69 109 SER A C 1
ATOM 871 O O . SER A 1 109 ? 2.563 10.720 -12.742 1.00 64.69 109 SER A O 1
ATOM 873 N N . GLY A 1 110 ? 3.290 8.686 -13.344 1.00 57.41 110 GLY A N 1
ATOM 874 C CA . GLY A 1 110 ? 4.199 9.178 -14.386 1.00 57.41 110 GLY A CA 1
ATOM 875 C C . GLY A 1 110 ? 3.490 9.730 -15.631 1.00 57.41 110 GLY A C 1
ATOM 876 O O . GLY A 1 110 ? 4.015 10.632 -16.284 1.00 57.41 110 GLY A O 1
ATOM 877 N N . LEU A 1 111 ? 2.303 9.206 -15.965 1.00 55.03 111 LEU A N 1
ATOM 878 C CA . LEU A 1 111 ? 1.650 9.447 -17.263 1.00 55.03 111 LEU A CA 1
ATOM 879 C C . LEU A 1 111 ? 0.190 9.899 -17.182 1.00 55.03 111 LEU A C 1
ATOM 881 O O . LEU A 1 111 ? -0.262 10.655 -18.042 1.00 55.03 111 LEU A O 1
ATOM 885 N N . ALA A 1 112 ? -0.557 9.513 -16.143 1.00 47.91 112 ALA A N 1
ATOM 886 C CA . ALA A 1 112 ? -1.980 9.857 -16.077 1.00 47.91 112 ALA A CA 1
ATOM 887 C C . ALA A 1 112 ? -2.243 11.360 -15.860 1.00 47.91 112 ALA A C 1
ATOM 889 O O . ALA A 1 112 ? -3.349 11.829 -16.110 1.00 47.91 112 ALA A O 1
ATOM 890 N N . HIS A 1 113 ? -1.248 12.139 -15.421 1.00 46.31 113 HIS A N 1
ATOM 891 C CA . HIS A 1 113 ? -1.364 13.600 -15.301 1.00 46.31 113 HIS A CA 1
ATOM 892 C C . HIS A 1 113 ? -0.990 14.352 -16.582 1.00 46.31 113 HIS A C 1
ATOM 894 O O . HIS A 1 113 ? -1.248 15.549 -16.685 1.00 46.31 113 HIS A O 1
ATOM 900 N N . THR A 1 114 ? -0.390 13.666 -17.556 1.00 49.91 114 THR A N 1
ATOM 901 C CA . THR A 1 114 ? 0.082 14.275 -18.805 1.00 49.91 114 THR A CA 1
ATOM 902 C C . THR A 1 114 ? -0.790 13.908 -20.006 1.00 49.91 114 THR A C 1
ATOM 904 O O . THR A 1 114 ? -0.666 14.546 -21.049 1.00 49.91 114 THR A O 1
ATOM 907 N N . GLY A 1 115 ? -1.685 12.918 -19.872 1.00 52.97 115 GLY A N 1
ATOM 908 C CA . GLY A 1 115 ? -2.525 12.423 -20.971 1.00 52.97 115 GLY A CA 1
ATOM 909 C C . GLY A 1 115 ? -1.722 11.723 -22.074 1.00 52.97 115 GLY A C 1
ATOM 910 O O . GLY A 1 115 ? -2.199 11.598 -23.200 1.00 52.97 115 GLY A O 1
ATOM 911 N N . ILE A 1 116 ? -0.485 11.316 -21.772 1.00 53.94 116 ILE A N 1
ATOM 912 C CA . ILE A 1 116 ? 0.441 10.701 -22.726 1.00 53.94 116 ILE A CA 1
ATOM 913 C C . ILE A 1 116 ? 0.178 9.195 -22.797 1.00 53.94 116 ILE A C 1
ATOM 915 O O . ILE A 1 116 ? 0.143 8.516 -21.771 1.00 53.94 116 ILE A O 1
ATOM 919 N N . ASP A 1 117 ? 0.052 8.674 -24.020 1.00 60.12 117 ASP A N 1
ATOM 920 C CA . ASP A 1 117 ? 0.014 7.235 -24.291 1.00 60.12 117 ASP A CA 1
ATOM 921 C C . ASP A 1 117 ? 1.295 6.559 -23.751 1.00 60.12 117 ASP A C 1
ATOM 923 O O . ASP A 1 117 ? 2.400 6.892 -24.201 1.00 60.12 117 ASP A O 1
ATOM 927 N N . PRO A 1 118 ? 1.182 5.588 -22.823 1.00 60.47 118 PRO A N 1
ATOM 928 C CA . PRO A 1 118 ? 2.323 4.872 -22.261 1.00 60.47 118 PRO A CA 1
ATOM 929 C C . PRO A 1 118 ? 3.230 4.179 -23.276 1.00 60.47 118 PRO A C 1
ATOM 931 O O . PRO A 1 118 ? 4.394 3.915 -22.966 1.00 60.47 118 PRO A O 1
ATOM 934 N N . SER A 1 119 ? 2.721 3.871 -24.470 1.00 61.91 119 SER A N 1
ATOM 935 C CA . SER A 1 119 ? 3.496 3.247 -25.542 1.00 61.91 119 SER A CA 1
ATOM 936 C C . SER A 1 119 ? 4.500 4.204 -26.205 1.00 61.91 119 SER A C 1
ATOM 938 O O . SER A 1 119 ? 5.495 3.747 -26.768 1.00 61.91 119 SER A O 1
ATOM 940 N N . GLY A 1 120 ? 4.285 5.521 -26.095 1.00 63.12 120 GLY A N 1
ATOM 941 C CA . GLY A 1 120 ? 5.125 6.567 -26.692 1.00 63.12 120 GLY A CA 1
ATOM 942 C C . GLY A 1 120 ? 6.190 7.152 -25.761 1.00 63.12 120 GLY A C 1
ATOM 943 O O . GLY A 1 120 ? 6.890 8.092 -26.138 1.00 63.12 120 GLY A O 1
ATOM 944 N N . VAL A 1 121 ? 6.308 6.642 -24.535 1.00 71.88 121 VAL A N 1
ATOM 945 C CA . VAL A 1 121 ? 7.195 7.219 -23.519 1.00 71.88 121 VAL A CA 1
ATOM 946 C C . VAL A 1 121 ? 8.631 6.768 -23.738 1.00 71.88 121 VAL A C 1
ATOM 948 O O . VAL A 1 121 ? 8.895 5.582 -23.937 1.00 71.88 121 VAL A O 1
ATOM 951 N N . ASP A 1 122 ? 9.566 7.719 -23.649 1.00 80.56 122 ASP A N 1
ATOM 952 C CA . ASP A 1 122 ? 11.002 7.462 -23.764 1.00 80.56 122 ASP A CA 1
ATOM 953 C C . ASP A 1 122 ? 11.420 6.282 -22.857 1.00 80.56 122 ASP A C 1
ATOM 955 O O . ASP A 1 122 ? 11.276 6.363 -21.627 1.00 80.56 122 ASP A O 1
ATOM 959 N N . PRO A 1 123 ? 11.968 5.187 -23.429 1.00 84.31 123 PRO A N 1
ATOM 960 C CA . PRO A 1 123 ? 12.458 4.048 -22.663 1.00 84.31 123 PRO A CA 1
ATOM 961 C C . PRO A 1 123 ? 13.431 4.436 -21.548 1.00 84.31 123 PRO A C 1
ATOM 963 O O . PRO A 1 123 ? 13.441 3.783 -20.503 1.00 84.31 123 PRO A O 1
ATOM 966 N N . ARG A 1 124 ? 14.219 5.504 -21.735 1.00 85.75 124 ARG A N 1
ATOM 967 C CA . ARG A 1 124 ? 15.135 6.013 -20.711 1.00 85.75 124 ARG A CA 1
ATOM 968 C C . ARG A 1 124 ? 14.389 6.664 -19.550 1.00 85.75 124 ARG A C 1
ATOM 970 O O . ARG A 1 124 ? 14.738 6.402 -18.404 1.00 85.75 124 ARG A O 1
ATOM 977 N N . ALA A 1 125 ? 13.371 7.477 -19.820 1.00 83.25 125 ALA A N 1
ATOM 978 C CA . ALA A 1 125 ? 12.549 8.087 -18.774 1.00 83.25 125 ALA A CA 1
ATOM 979 C C . ALA A 1 125 ? 11.839 7.014 -17.937 1.00 83.25 125 ALA A C 1
ATOM 981 O O . ALA A 1 125 ? 11.871 7.063 -16.707 1.00 83.25 125 ALA A O 1
ATOM 982 N N . ARG A 1 126 ? 11.295 5.987 -18.603 1.00 84.81 126 ARG A N 1
ATOM 983 C CA . ARG A 1 126 ? 10.726 4.814 -17.933 1.00 84.81 126 ARG A CA 1
ATOM 984 C C . ARG A 1 126 ? 11.745 4.106 -17.045 1.00 84.81 126 ARG A C 1
ATOM 986 O O . ARG A 1 126 ? 11.437 3.813 -15.895 1.00 84.81 126 ARG A O 1
ATOM 993 N N . PHE A 1 127 ? 12.936 3.825 -17.574 1.00 89.25 127 PHE A N 1
ATOM 994 C CA . PHE A 1 127 ? 14.007 3.190 -16.807 1.00 89.25 127 PHE A CA 1
ATOM 995 C C . PHE A 1 127 ? 14.325 3.992 -15.543 1.00 89.25 127 PHE A C 1
ATOM 997 O O . PHE A 1 127 ? 14.236 3.442 -14.453 1.00 89.25 127 PHE A O 1
ATOM 1004 N N . MET A 1 128 ? 14.600 5.293 -15.689 1.00 89.56 128 MET A N 1
ATOM 1005 C CA . MET A 1 128 ? 14.941 6.178 -14.571 1.00 89.56 128 MET A CA 1
ATOM 1006 C C . MET A 1 128 ? 13.847 6.203 -13.498 1.00 89.56 128 MET A C 1
ATOM 1008 O O . MET A 1 128 ? 14.157 6.108 -12.312 1.00 89.56 128 MET A O 1
ATOM 1012 N N . PHE A 1 129 ? 12.577 6.301 -13.905 1.00 88.44 129 PHE A N 1
ATOM 1013 C CA . PHE A 1 129 ? 11.451 6.290 -12.973 1.00 88.44 129 PHE A CA 1
ATOM 1014 C C . PHE A 1 129 ? 11.365 4.961 -12.220 1.00 88.44 129 PHE A C 1
ATOM 1016 O O . PHE A 1 129 ? 11.339 4.949 -10.991 1.00 88.44 129 PHE A O 1
ATOM 1023 N N . ILE A 1 130 ? 11.349 3.839 -12.948 1.00 90.00 130 ILE A N 1
ATOM 1024 C CA . ILE A 1 130 ? 11.181 2.512 -12.348 1.00 90.00 130 ILE A CA 1
ATOM 1025 C C . ILE A 1 130 ? 12.344 2.202 -11.403 1.00 90.00 130 ILE A C 1
ATOM 1027 O O . ILE A 1 130 ? 12.103 1.746 -10.290 1.00 90.00 130 ILE A O 1
ATOM 1031 N N . THR A 1 131 ? 13.595 2.469 -11.788 1.00 93.25 131 THR A N 1
ATOM 1032 C CA . THR A 1 131 ? 14.736 2.198 -10.902 1.00 93.25 131 THR A CA 1
ATOM 1033 C C . THR A 1 131 ? 14.732 3.087 -9.664 1.00 93.25 131 THR A C 1
ATOM 1035 O O . THR A 1 131 ? 14.970 2.574 -8.575 1.00 93.25 131 THR A O 1
ATOM 1038 N N . SER A 1 132 ? 14.392 4.376 -9.800 1.00 91.69 132 SER A N 1
ATOM 1039 C CA . SER A 1 132 ? 14.251 5.282 -8.649 1.00 91.69 132 SER A CA 1
ATOM 1040 C C . SER A 1 132 ? 13.171 4.784 -7.687 1.00 91.69 132 SER A C 1
ATOM 1042 O O . SER A 1 132 ? 13.398 4.697 -6.483 1.00 91.69 132 SER A O 1
ATOM 1044 N N . PHE A 1 133 ? 12.015 4.377 -8.221 1.00 90.88 133 PHE A N 1
ATOM 1045 C CA . PHE A 1 133 ? 10.938 3.808 -7.419 1.00 90.88 133 PHE A CA 1
ATOM 1046 C C . PHE A 1 133 ? 11.380 2.534 -6.687 1.00 90.88 133 PHE A C 1
ATOM 1048 O O . PHE A 1 133 ? 11.076 2.364 -5.512 1.00 90.8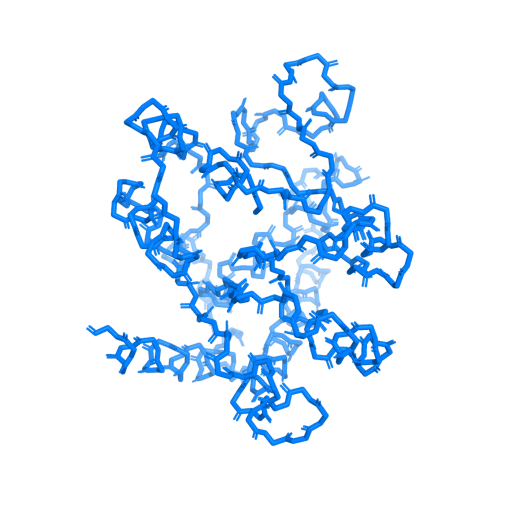8 133 PHE A O 1
ATOM 1055 N N . LEU A 1 134 ? 12.098 1.628 -7.355 1.00 93.19 134 LEU A N 1
ATOM 1056 C CA . LEU A 1 134 ? 12.557 0.371 -6.752 1.00 93.19 134 LEU A CA 1
ATOM 1057 C C . LEU A 1 134 ? 13.575 0.602 -5.624 1.00 93.19 134 LEU A C 1
ATOM 1059 O O . LEU A 1 134 ? 13.536 -0.096 -4.608 1.00 93.19 134 LEU A O 1
ATOM 1063 N N . GLU A 1 135 ? 14.462 1.588 -5.768 1.00 93.50 135 GLU A N 1
ATOM 1064 C CA . GLU A 1 135 ? 15.381 1.993 -4.699 1.00 93.50 135 GLU A CA 1
ATOM 1065 C C . GLU A 1 135 ? 14.626 2.560 -3.491 1.00 93.50 135 GLU A C 1
ATOM 1067 O O . GLU A 1 135 ? 14.895 2.161 -2.352 1.00 93.50 135 GLU A O 1
ATOM 1072 N N . GLU A 1 136 ? 13.647 3.438 -3.727 1.00 90.00 136 GLU A N 1
ATOM 1073 C CA . GLU A 1 136 ? 12.766 3.959 -2.677 1.00 90.00 136 GLU A CA 1
ATOM 1074 C C . GLU A 1 136 ? 11.964 2.843 -2.008 1.00 90.00 136 GLU A C 1
ATOM 1076 O O . GLU A 1 136 ? 11.928 2.768 -0.781 1.00 90.00 136 GLU A O 1
ATOM 1081 N N . TYR A 1 137 ? 11.381 1.933 -2.790 1.00 89.75 137 TYR A N 1
ATOM 1082 C CA . TYR A 1 137 ? 10.643 0.775 -2.297 1.00 89.75 137 TYR A CA 1
ATOM 1083 C C . TYR A 1 137 ? 11.505 -0.038 -1.329 1.00 89.75 137 TYR A C 1
ATOM 1085 O O . TYR A 1 137 ? 11.097 -0.290 -0.193 1.00 89.75 137 TYR A O 1
ATOM 1093 N N . ARG A 1 138 ? 12.728 -0.404 -1.740 1.00 91.12 138 ARG A N 1
ATOM 1094 C CA . ARG A 1 138 ? 13.666 -1.146 -0.889 1.00 91.12 138 ARG A CA 1
ATOM 1095 C C . ARG A 1 138 ? 13.935 -0.397 0.413 1.00 91.12 138 ARG A C 1
ATOM 1097 O O . ARG A 1 138 ? 13.859 -0.987 1.491 1.00 91.12 138 ARG A O 1
ATOM 1104 N N . ASN A 1 139 ? 14.256 0.891 0.319 1.00 88.75 139 ASN A N 1
ATOM 1105 C CA . ASN A 1 139 ? 14.601 1.698 1.484 1.00 88.75 139 ASN A CA 1
ATOM 1106 C C . ASN A 1 139 ? 13.409 1.804 2.450 1.00 88.75 139 ASN A C 1
ATOM 1108 O O . ASN A 1 139 ? 13.572 1.534 3.643 1.00 88.75 139 ASN A O 1
ATOM 1112 N N . ASN A 1 140 ? 12.212 2.088 1.934 1.00 85.56 140 ASN A N 1
ATOM 1113 C CA . ASN A 1 140 ? 11.001 2.259 2.728 1.00 85.56 140 ASN A CA 1
ATOM 1114 C C . ASN A 1 140 ? 10.604 0.959 3.430 1.00 85.56 140 ASN A C 1
ATOM 1116 O O . ASN A 1 140 ? 10.456 0.930 4.650 1.00 85.56 140 ASN A O 1
ATOM 1120 N N . TYR A 1 141 ? 10.497 -0.150 2.697 1.00 82.44 141 TYR A N 1
ATOM 1121 C CA . TYR A 1 141 ? 10.068 -1.426 3.275 1.00 82.44 141 TYR A CA 1
ATOM 1122 C C . TYR A 1 141 ? 11.106 -2.065 4.196 1.00 82.44 141 TYR A C 1
ATOM 1124 O O . TYR A 1 141 ? 10.729 -2.733 5.161 1.00 82.44 141 TYR A O 1
ATOM 1132 N N . SER A 1 142 ? 12.398 -1.768 4.017 1.00 80.94 142 SER A N 1
ATOM 1133 C CA . SER A 1 142 ? 13.399 -2.112 5.033 1.00 80.94 142 SER A CA 1
ATOM 1134 C C . SER A 1 142 ? 13.118 -1.416 6.374 1.00 80.94 142 SER A C 1
ATOM 1136 O O . SER A 1 142 ? 13.390 -1.978 7.437 1.00 80.94 142 SER A O 1
ATOM 1138 N N . ALA A 1 143 ? 12.532 -0.213 6.353 1.00 76.31 143 ALA A N 1
ATOM 1139 C CA . ALA A 1 143 ? 12.214 0.551 7.553 1.00 76.31 143 ALA A CA 1
ATOM 1140 C C . ALA A 1 143 ? 10.982 0.025 8.306 1.00 76.31 143 ALA A C 1
ATOM 1142 O O . ALA A 1 143 ? 10.914 0.227 9.515 1.00 76.31 143 ALA A O 1
ATOM 1143 N N . VAL A 1 144 ? 10.075 -0.732 7.667 1.00 74.62 144 VAL A N 1
ATOM 1144 C CA . VAL A 1 144 ? 8.961 -1.418 8.369 1.00 74.62 144 VAL A CA 1
ATOM 1145 C C . VAL A 1 144 ? 9.497 -2.294 9.487 1.00 74.62 144 VAL A C 1
ATOM 1147 O O . VAL A 1 144 ? 9.031 -2.223 10.617 1.00 74.62 144 VAL A O 1
ATOM 1150 N N . THR A 1 145 ? 10.540 -3.071 9.196 1.00 69.25 145 THR A N 1
ATOM 1151 C CA . THR A 1 145 ? 11.179 -3.950 10.190 1.00 69.25 145 THR A CA 1
ATOM 1152 C C . THR A 1 145 ? 11.835 -3.180 11.338 1.00 69.25 145 THR A C 1
ATOM 1154 O O . THR A 1 145 ? 12.106 -3.738 12.399 1.00 69.25 145 THR A O 1
ATOM 1157 N N . LYS A 1 146 ? 12.073 -1.880 11.137 1.00 70.00 146 LYS A N 1
ATOM 1158 C CA . LYS A 1 146 ? 12.650 -0.971 12.122 1.00 70.00 146 LYS A CA 1
ATOM 1159 C C . LYS A 1 146 ? 11.588 -0.193 12.893 1.00 70.00 146 LYS A C 1
ATOM 1161 O O . LYS A 1 146 ? 11.953 0.377 13.910 1.00 70.00 146 LYS A O 1
ATOM 1166 N N . LEU A 1 147 ? 10.308 -0.211 12.495 1.00 75.62 147 LEU A N 1
ATOM 1167 C CA . LEU A 1 147 ? 9.226 0.478 13.220 1.00 75.62 147 LEU A CA 1
ATOM 1168 C C . LEU A 1 147 ? 9.152 0.059 14.690 1.00 75.62 147 LEU A C 1
ATOM 1170 O O . LEU A 1 147 ? 8.842 0.885 15.541 1.00 75.62 147 LEU A O 1
ATOM 1174 N N . SER A 1 148 ? 9.510 -1.190 15.006 1.00 70.00 148 SER A N 1
ATOM 1175 C CA . SER A 1 148 ? 9.596 -1.702 16.380 1.00 70.00 148 SER A CA 1
ATOM 1176 C C . SER A 1 148 ? 10.633 -0.979 17.254 1.00 70.00 148 SER A C 1
ATOM 1178 O O . SER A 1 148 ? 10.644 -1.167 18.466 1.00 70.00 148 SER A O 1
ATOM 1180 N N . HIS A 1 149 ? 11.498 -0.150 16.664 1.00 74.06 149 HIS A N 1
ATOM 1181 C CA . HIS A 1 149 ? 12.566 0.574 17.340 1.00 74.06 149 HIS A CA 1
ATOM 1182 C C . HIS A 1 149 ? 12.476 2.071 17.002 1.00 74.06 149 HIS A C 1
ATOM 1184 O O . HIS A 1 149 ? 12.682 2.478 15.862 1.00 74.06 149 HIS A O 1
ATOM 1190 N N . GLY A 1 150 ? 12.203 2.914 18.003 1.00 77.12 150 GLY A N 1
ATOM 1191 C CA . GLY A 1 150 ? 12.179 4.374 17.847 1.00 77.12 150 GLY A CA 1
ATOM 1192 C C . GLY A 1 150 ? 10.816 5.023 18.136 1.00 77.12 150 GLY A C 1
ATOM 1193 O O . GLY A 1 150 ? 9.979 4.412 18.807 1.00 77.12 150 GLY A O 1
ATOM 1194 N N . PRO A 1 151 ? 10.588 6.267 17.660 1.00 75.69 151 PRO A N 1
ATOM 1195 C CA . PRO A 1 151 ? 9.418 7.080 18.021 1.00 75.69 151 PRO A CA 1
ATOM 1196 C C . PRO A 1 151 ? 8.069 6.453 17.651 1.00 75.69 151 PRO A C 1
ATOM 1198 O O . PRO A 1 151 ? 7.077 6.680 18.335 1.00 75.69 151 PRO A O 1
ATOM 1201 N N . LEU A 1 152 ? 8.037 5.624 16.604 1.00 84.50 152 LEU A N 1
ATOM 1202 C CA . LEU A 1 152 ? 6.828 4.960 16.109 1.00 84.50 152 LEU A CA 1
ATOM 1203 C C . LEU A 1 152 ? 6.615 3.545 16.664 1.00 84.50 152 LEU A C 1
ATOM 1205 O O . LEU A 1 152 ? 5.692 2.859 16.233 1.00 84.50 152 LEU A O 1
ATOM 1209 N N . SER A 1 153 ? 7.417 3.110 17.639 1.00 85.06 153 SER A N 1
ATOM 1210 C CA . SER A 1 153 ? 7.293 1.779 18.263 1.00 85.06 153 SER A CA 1
ATOM 1211 C C . SER A 1 153 ? 5.883 1.476 18.779 1.00 85.06 153 SER A C 1
ATOM 1213 O O . SER A 1 153 ? 5.410 0.352 18.639 1.00 85.06 153 SER A O 1
ATOM 1215 N N . VAL A 1 154 ? 5.159 2.487 19.265 1.00 83.69 154 VAL A N 1
ATOM 1216 C CA . VAL A 1 154 ? 3.754 2.364 19.699 1.00 83.69 154 VAL A CA 1
ATOM 1217 C C . VAL A 1 154 ? 2.784 1.977 18.569 1.00 83.69 154 VAL A C 1
ATOM 1219 O O . VAL A 1 154 ? 1.725 1.406 18.826 1.00 83.69 154 VAL A O 1
ATOM 1222 N N . LEU A 1 155 ? 3.122 2.285 17.315 1.00 85.44 155 LEU A N 1
ATOM 1223 C CA . LEU A 1 155 ? 2.352 1.884 16.137 1.00 85.44 155 LEU A CA 1
ATOM 1224 C C . LEU A 1 155 ? 2.794 0.529 15.585 1.00 85.44 155 LEU A C 1
ATOM 1226 O O . LEU A 1 155 ? 2.030 -0.081 14.841 1.00 85.44 155 LEU A O 1
ATOM 1230 N N . ALA A 1 156 ? 3.985 0.037 15.938 1.00 84.94 156 ALA A N 1
ATOM 1231 C CA . ALA A 1 156 ? 4.523 -1.206 15.392 1.00 84.94 156 ALA A CA 1
ATOM 1232 C C . ALA A 1 156 ? 3.612 -2.406 15.693 1.00 84.94 156 ALA A C 1
ATOM 1234 O O . ALA A 1 156 ? 3.297 -3.170 14.789 1.00 84.94 156 ALA A O 1
ATOM 1235 N N . GLU A 1 157 ? 3.104 -2.517 16.923 1.00 83.50 157 GLU A N 1
ATOM 1236 C CA . GLU A 1 157 ? 2.177 -3.590 17.332 1.00 83.50 157 GLU A CA 1
ATOM 1237 C C . GLU A 1 157 ? 0.792 -3.486 16.679 1.00 83.50 157 GLU A C 1
ATOM 1239 O O . GLU A 1 157 ? 0.032 -4.450 16.653 1.00 83.50 157 GLU A O 1
ATOM 1244 N N . LYS A 1 158 ? 0.462 -2.305 16.155 1.00 87.19 158 LYS A N 1
ATOM 1245 C CA . LYS A 1 158 ? -0.806 -2.008 15.484 1.00 87.19 158 LYS A CA 1
ATOM 1246 C C . LYS A 1 158 ? -0.680 -2.095 13.969 1.00 87.19 158 LYS A C 1
ATOM 1248 O O . LYS A 1 158 ? -1.673 -1.926 13.269 1.00 87.19 158 LYS A O 1
ATOM 1253 N N . THR A 1 159 ? 0.535 -2.267 13.453 1.00 86.69 159 THR A N 1
ATOM 1254 C CA . THR A 1 159 ? 0.822 -2.238 12.022 1.00 86.69 159 THR A CA 1
ATOM 1255 C C . THR A 1 159 ? 0.748 -3.642 11.455 1.00 86.69 159 THR A C 1
ATOM 1257 O O . THR A 1 159 ? 1.460 -4.538 11.890 1.00 86.69 159 THR A O 1
ATOM 1260 N N . HIS A 1 160 ? -0.088 -3.810 10.440 1.00 86.31 160 HIS A N 1
ATOM 1261 C CA . HIS A 1 160 ? -0.299 -5.064 9.742 1.00 86.31 160 HIS A CA 1
ATOM 1262 C C . HIS A 1 160 ? 0.074 -4.903 8.278 1.00 86.31 160 HIS A C 1
ATOM 1264 O O . HIS A 1 160 ? -0.389 -3.979 7.598 1.00 86.31 160 HIS A O 1
ATOM 1270 N N . VAL A 1 161 ? 0.876 -5.837 7.777 1.00 85.44 161 VAL A N 1
ATOM 1271 C CA . VAL A 1 161 ? 1.201 -5.901 6.355 1.00 85.44 161 VAL A CA 1
ATOM 1272 C C . VAL A 1 161 ? 0.117 -6.672 5.605 1.00 85.44 161 VAL A C 1
ATOM 1274 O O . VAL A 1 161 ? -0.275 -7.779 5.978 1.00 85.44 161 VAL A O 1
ATOM 1277 N N . VAL A 1 162 ? -0.380 -6.083 4.521 1.00 85.62 162 VAL A N 1
ATOM 1278 C CA . VAL A 1 162 ? -1.448 -6.658 3.697 1.00 85.62 162 VAL A CA 1
ATOM 1279 C C . VAL A 1 162 ? -0.912 -6.910 2.297 1.00 85.62 162 VAL A C 1
ATOM 1281 O O . VAL A 1 162 ? -0.497 -5.978 1.613 1.00 85.62 162 VAL A O 1
ATOM 1284 N N . ASP A 1 163 ? -0.938 -8.162 1.854 1.00 86.25 163 ASP A N 1
ATOM 1285 C CA . ASP A 1 163 ? -0.527 -8.507 0.497 1.00 86.25 163 ASP A CA 1
ATOM 1286 C C . ASP A 1 163 ? -1.625 -8.100 -0.489 1.00 86.25 163 ASP A C 1
ATOM 1288 O O . ASP A 1 163 ? -2.777 -8.534 -0.387 1.00 86.25 163 ASP A O 1
ATOM 1292 N N . PHE A 1 164 ? -1.276 -7.251 -1.453 1.00 81.56 164 PHE A N 1
ATOM 1293 C CA . PHE A 1 164 ? -2.208 -6.808 -2.480 1.00 81.56 164 PHE A CA 1
ATOM 1294 C C . PHE A 1 164 ? -2.733 -7.969 -3.336 1.00 81.56 164 PHE A C 1
ATOM 1296 O O . PHE A 1 164 ? -3.869 -7.902 -3.803 1.00 81.56 164 PHE A O 1
ATOM 1303 N N . ALA A 1 165 ? -1.967 -9.052 -3.509 1.00 82.06 165 ALA A N 1
ATOM 1304 C CA . ALA A 1 165 ? -2.382 -10.206 -4.308 1.00 82.06 165 ALA A CA 1
ATOM 1305 C C . ALA A 1 165 ? -3.620 -10.923 -3.737 1.00 82.06 165 ALA A C 1
ATOM 1307 O O . ALA A 1 165 ? -4.360 -11.569 -4.480 1.00 82.06 165 ALA A O 1
ATOM 1308 N N . GLU A 1 166 ? -3.903 -10.764 -2.440 1.00 83.75 166 GLU A N 1
ATOM 1309 C CA . GLU A 1 166 ? -5.083 -11.346 -1.786 1.00 83.75 166 GLU A CA 1
ATOM 1310 C C . GLU A 1 166 ? -6.403 -10.834 -2.374 1.00 83.75 166 GLU A C 1
ATOM 1312 O O . GLU A 1 166 ? -7.419 -11.522 -2.287 1.00 83.75 166 GLU A O 1
ATOM 1317 N N . ILE A 1 167 ? -6.385 -9.679 -3.049 1.00 81.69 167 ILE A N 1
ATOM 1318 C CA . ILE A 1 167 ? -7.545 -9.112 -3.741 1.00 81.69 167 ILE A CA 1
ATOM 1319 C C . ILE A 1 167 ? -8.136 -10.054 -4.806 1.00 81.69 167 ILE A C 1
ATOM 1321 O O . ILE A 1 167 ? -9.292 -9.894 -5.184 1.00 81.69 167 ILE A O 1
ATOM 1325 N N . ALA A 1 168 ? -7.365 -11.040 -5.285 1.00 80.75 168 ALA A N 1
ATOM 1326 C CA . ALA A 1 168 ? -7.840 -12.066 -6.211 1.00 80.75 168 ALA A CA 1
ATOM 1327 C C . ALA A 1 168 ? -8.981 -12.918 -5.622 1.00 80.75 168 ALA A C 1
ATOM 1329 O O . ALA A 1 168 ? -9.819 -13.420 -6.369 1.00 80.75 168 ALA A O 1
ATOM 1330 N N . ASN A 1 169 ? -9.039 -13.051 -4.293 1.00 87.44 169 ASN A N 1
ATOM 1331 C CA . ASN A 1 169 ? -10.202 -13.560 -3.580 1.00 87.44 169 ASN A CA 1
ATOM 1332 C C . ASN A 1 169 ? -10.806 -12.424 -2.749 1.00 87.44 169 ASN A C 1
ATOM 1334 O O . ASN A 1 169 ? -10.517 -12.265 -1.562 1.00 87.44 169 ASN A O 1
ATOM 1338 N N . SER A 1 170 ? -11.667 -11.637 -3.396 1.00 86.38 170 SER A N 1
ATOM 1339 C CA . SER A 1 170 ? -12.300 -10.450 -2.819 1.00 86.38 170 SER A CA 1
ATOM 1340 C C . SER A 1 170 ? -12.968 -10.720 -1.471 1.00 86.38 170 SER A C 1
ATOM 1342 O O . SER A 1 170 ? -12.873 -9.894 -0.568 1.00 86.38 170 SER A O 1
ATOM 1344 N N . ARG A 1 171 ? -13.610 -11.884 -1.302 1.00 90.94 171 ARG A N 1
ATOM 1345 C CA . ARG A 1 171 ? -14.282 -12.239 -0.047 1.00 90.94 171 ARG A CA 1
ATOM 1346 C C . ARG A 1 171 ? -13.283 -12.437 1.089 1.00 90.94 171 ARG A C 1
ATOM 1348 O O . ARG A 1 171 ? -13.398 -11.765 2.110 1.00 90.94 171 ARG A O 1
ATOM 1355 N N . SER A 1 172 ? -12.278 -13.2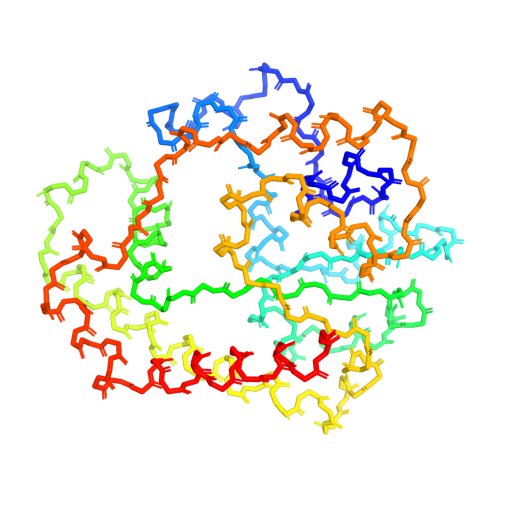86 0.881 1.00 90.12 172 SER A N 1
ATOM 1356 C CA . SER A 1 172 ? -11.243 -13.545 1.889 1.00 90.12 172 SER A CA 1
ATOM 1357 C C . SER A 1 172 ? -10.409 -12.301 2.199 1.00 90.12 172 SER A C 1
ATOM 1359 O O . SER A 1 172 ? -10.042 -12.074 3.350 1.00 90.12 172 SER A O 1
ATOM 1361 N N . TYR A 1 173 ? -10.158 -11.451 1.201 1.00 88.69 173 TYR A N 1
ATOM 1362 C CA . TYR A 1 173 ? -9.520 -10.156 1.415 1.00 88.69 173 TYR A CA 1
ATOM 1363 C C . TYR A 1 173 ? -10.351 -9.264 2.348 1.00 88.69 173 TYR A C 1
ATOM 1365 O O . TYR A 1 173 ? -9.827 -8.740 3.328 1.00 88.69 173 TYR A O 1
ATOM 1373 N N . VAL A 1 174 ? -11.654 -9.110 2.085 1.00 88.88 174 VAL A N 1
ATOM 1374 C CA . VAL A 1 174 ? -12.540 -8.281 2.919 1.00 88.88 174 VAL A CA 1
ATOM 1375 C C . VAL A 1 174 ? -12.678 -8.854 4.333 1.00 88.88 174 VAL A C 1
ATOM 1377 O O . VAL A 1 174 ? -12.603 -8.085 5.290 1.00 88.88 174 VAL A O 1
ATOM 1380 N N . GLU A 1 175 ? -12.801 -10.178 4.482 1.00 92.06 175 GLU A N 1
ATOM 1381 C CA . GLU A 1 175 ? -12.789 -10.871 5.785 1.00 92.06 175 GLU A CA 1
ATOM 1382 C C . GLU A 1 175 ? -11.532 -10.531 6.580 1.00 92.06 175 GLU A C 1
ATOM 1384 O O . GLU A 1 175 ? -11.614 -10.130 7.743 1.00 92.06 175 GLU A O 1
ATOM 1389 N N . ARG A 1 176 ? -10.364 -10.616 5.939 1.00 90.44 176 ARG A N 1
ATOM 1390 C CA . ARG A 1 176 ? -9.098 -10.292 6.586 1.00 90.44 176 ARG A CA 1
ATOM 1391 C C . ARG A 1 176 ? -9.021 -8.828 6.996 1.00 90.44 176 ARG A C 1
ATOM 1393 O O . ARG A 1 176 ? -8.621 -8.541 8.119 1.00 90.44 176 ARG A O 1
ATOM 1400 N N . ILE A 1 177 ? -9.390 -7.903 6.113 1.00 89.06 177 ILE A N 1
ATOM 1401 C CA . ILE A 1 177 ? -9.370 -6.468 6.424 1.00 89.06 177 ILE A CA 1
ATOM 1402 C C . ILE A 1 177 ? -10.297 -6.161 7.604 1.00 89.06 177 ILE A C 1
ATOM 1404 O O . ILE A 1 177 ? -9.896 -5.426 8.504 1.00 89.06 177 ILE A O 1
ATOM 1408 N N . ALA A 1 178 ? -11.496 -6.750 7.637 1.00 89.75 178 ALA A N 1
ATOM 1409 C CA . ALA A 1 178 ? -12.415 -6.613 8.764 1.00 89.75 178 ALA A CA 1
ATOM 1410 C C . ALA A 1 178 ? -11.811 -7.175 10.062 1.00 89.75 178 ALA A C 1
ATOM 1412 O O . ALA A 1 178 ? -11.875 -6.509 11.094 1.00 89.75 178 ALA A O 1
ATOM 1413 N N . GLY A 1 179 ? -11.170 -8.347 9.999 1.00 89.75 179 GLY A N 1
ATOM 1414 C CA . GLY A 1 179 ? -10.492 -8.970 11.136 1.00 89.75 179 GLY A CA 1
ATOM 1415 C C . GLY A 1 179 ? -9.343 -8.122 11.687 1.00 89.75 179 GLY A C 1
ATOM 1416 O O . GLY A 1 179 ? -9.329 -7.810 12.875 1.00 89.75 179 GLY A O 1
ATOM 1417 N N . LEU A 1 180 ? -8.427 -7.675 10.821 1.00 88.62 180 LEU A N 1
ATOM 1418 C CA . LEU A 1 180 ? -7.297 -6.817 11.199 1.00 88.62 180 LEU A CA 1
ATOM 1419 C C . LEU A 1 180 ? -7.755 -5.472 11.775 1.00 88.62 180 LEU A C 1
ATOM 1421 O O . LEU A 1 180 ? -7.104 -4.928 12.659 1.00 88.62 180 LEU A O 1
ATOM 1425 N N . ALA A 1 181 ? -8.876 -4.935 11.294 1.00 85.44 181 ALA A N 1
ATOM 1426 C CA . ALA A 1 181 ? -9.467 -3.691 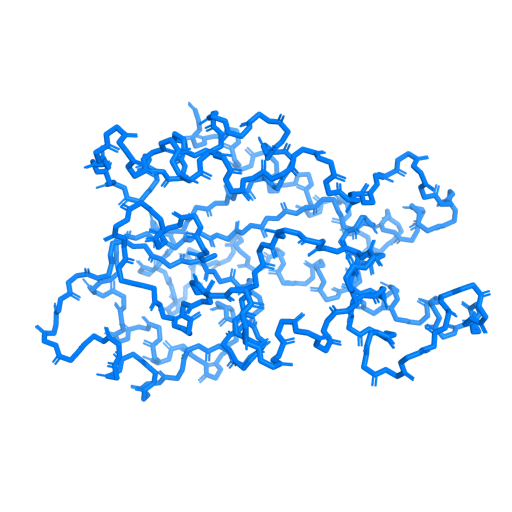11.785 1.00 85.44 181 ALA A CA 1
ATOM 1427 C C . ALA A 1 181 ? -10.431 -3.886 12.977 1.00 85.44 181 ALA A C 1
ATOM 1429 O O . ALA A 1 181 ? -11.045 -2.915 13.429 1.00 85.44 181 ALA A O 1
ATOM 1430 N N . ALA A 1 182 ? -10.588 -5.122 13.474 1.00 86.75 182 ALA A N 1
ATOM 1431 C CA . ALA A 1 182 ? -11.525 -5.501 14.534 1.00 86.75 182 ALA A CA 1
ATOM 1432 C C . ALA A 1 182 ? -12.961 -4.986 14.293 1.00 86.75 182 ALA A C 1
ATOM 1434 O O . ALA A 1 182 ? -13.621 -4.455 15.193 1.00 86.75 182 ALA A O 1
ATOM 1435 N N . LEU A 1 183 ? -13.434 -5.116 13.052 1.00 86.19 183 LEU A N 1
ATOM 1436 C CA . LEU A 1 183 ? -14.758 -4.681 12.617 1.00 86.19 183 LEU A CA 1
ATOM 1437 C C . LEU A 1 183 ? -15.758 -5.830 12.676 1.00 86.19 183 LEU A C 1
ATOM 1439 O O . LEU A 1 183 ? -15.416 -6.991 12.468 1.00 86.19 183 LEU A O 1
ATOM 1443 N N . GLN A 1 184 ? -17.014 -5.475 12.920 1.00 89.12 184 GLN A N 1
ATOM 1444 C CA . GLN A 1 184 ? -18.161 -6.377 12.846 1.00 89.12 184 GLN A CA 1
ATOM 1445 C C . GLN A 1 184 ? -19.148 -5.789 11.830 1.00 89.12 184 GLN A C 1
ATOM 1447 O O . GLN A 1 184 ? -20.146 -5.187 12.232 1.00 89.12 184 GLN A O 1
ATOM 1452 N N . PRO A 1 185 ? -18.820 -5.846 10.525 1.00 88.81 185 PRO A N 1
ATOM 1453 C CA . PRO A 1 185 ? -19.678 -5.288 9.489 1.00 88.81 185 PRO A CA 1
ATOM 1454 C C . PRO A 1 185 ? -21.002 -6.055 9.434 1.00 88.81 185 PRO A C 1
ATOM 1456 O O . PRO A 1 185 ? -21.048 -7.270 9.633 1.00 88.81 185 PRO A O 1
ATOM 1459 N N . THR A 1 186 ? -22.083 -5.357 9.106 1.00 92.69 186 THR A N 1
ATOM 1460 C CA . THR A 1 186 ? -23.332 -6.012 8.705 1.00 92.69 186 THR A CA 1
ATOM 1461 C C . THR A 1 186 ? -23.124 -6.802 7.410 1.00 92.69 186 THR A C 1
ATOM 1463 O O . THR A 1 186 ? -22.254 -6.472 6.603 1.00 92.69 186 THR A O 1
ATOM 1466 N N . GLU A 1 187 ? -23.962 -7.809 7.157 1.00 93.31 187 GLU A N 1
ATOM 1467 C CA . GLU A 1 187 ? -23.921 -8.593 5.910 1.00 93.31 187 GLU A CA 1
ATOM 1468 C C . GLU A 1 187 ? -23.965 -7.684 4.669 1.00 93.31 187 GLU A C 1
ATOM 1470 O O . GLU A 1 187 ? -23.158 -7.816 3.754 1.00 93.31 187 GLU A O 1
ATOM 1475 N N . LYS A 1 188 ? -24.813 -6.649 4.703 1.00 89.38 188 LYS A N 1
ATOM 1476 C CA . LYS A 1 188 ? -24.921 -5.655 3.629 1.00 89.38 188 LYS A CA 1
ATOM 1477 C C . LYS A 1 188 ? -23.638 -4.842 3.420 1.00 89.38 188 LYS A C 1
ATOM 1479 O O . LYS A 1 188 ? -23.300 -4.524 2.282 1.00 89.38 188 LYS A O 1
ATOM 1484 N N . GLU A 1 189 ? -22.957 -4.428 4.486 1.00 88.31 189 GLU A N 1
ATOM 1485 C CA . GLU A 1 189 ? -21.679 -3.701 4.390 1.00 88.31 189 GLU A CA 1
ATOM 1486 C C . GLU A 1 189 ? -20.578 -4.596 3.831 1.00 88.31 189 GLU A C 1
ATOM 1488 O O . GLU A 1 189 ? -19.825 -4.180 2.948 1.00 88.31 189 GLU A O 1
ATOM 1493 N N . PHE A 1 190 ? -20.541 -5.839 4.302 1.00 90.44 190 PHE A N 1
ATOM 1494 C CA . PHE A 1 190 ? -19.606 -6.848 3.843 1.00 90.44 190 PHE A CA 1
ATOM 1495 C C . PHE A 1 190 ? -19.789 -7.145 2.347 1.00 90.44 190 PHE A C 1
ATOM 1497 O O . PHE A 1 190 ? -18.838 -7.017 1.576 1.00 90.44 190 PHE A O 1
ATOM 1504 N N . ASP A 1 191 ? -21.013 -7.435 1.902 1.00 88.88 191 ASP A N 1
ATOM 1505 C CA . ASP A 1 191 ? -21.305 -7.732 0.496 1.00 88.88 191 ASP A CA 1
ATOM 1506 C C . ASP A 1 191 ? -20.993 -6.545 -0.422 1.00 88.88 191 ASP A C 1
ATOM 1508 O O . ASP A 1 191 ? -20.435 -6.720 -1.506 1.00 88.88 191 ASP A O 1
ATOM 1512 N N . ARG A 1 192 ? -21.272 -5.313 0.026 1.00 83.50 192 ARG A N 1
ATOM 1513 C CA . ARG A 1 192 ? -20.876 -4.098 -0.705 1.00 83.50 192 ARG A CA 1
ATOM 1514 C C . ARG A 1 192 ? -19.361 -3.963 -0.814 1.00 83.50 192 ARG A C 1
ATOM 1516 O O . ARG A 1 192 ? -18.869 -3.571 -1.868 1.00 83.50 192 ARG A O 1
ATOM 1523 N N . ALA A 1 193 ? -18.625 -4.255 0.258 1.00 83.62 193 ALA A N 1
ATOM 1524 C CA . ALA A 1 193 ? -17.168 -4.212 0.253 1.00 83.62 193 ALA A CA 1
ATOM 1525 C C . ALA A 1 193 ? -16.570 -5.258 -0.701 1.00 83.62 193 ALA A C 1
ATOM 1527 O O . ALA A 1 193 ? -15.626 -4.938 -1.424 1.00 83.62 193 ALA A O 1
ATOM 1528 N N . VAL A 1 194 ? -17.147 -6.464 -0.756 1.00 85.31 194 VAL A N 1
ATOM 1529 C CA . VAL A 1 194 ? -16.745 -7.524 -1.695 1.00 85.31 194 VAL A CA 1
ATOM 1530 C C . VAL A 1 194 ? -17.054 -7.132 -3.138 1.00 85.31 194 VAL A C 1
ATOM 1532 O O . VAL A 1 194 ? -16.170 -7.212 -3.986 1.00 85.31 194 VAL A O 1
ATOM 1535 N N . ALA A 1 195 ? -18.270 -6.655 -3.415 1.00 80.88 195 ALA A N 1
ATOM 1536 C CA . ALA A 1 195 ? -18.694 -6.255 -4.758 1.00 80.88 195 ALA A CA 1
ATOM 1537 C C . ALA A 1 195 ? -17.888 -5.071 -5.324 1.00 80.88 195 ALA A C 1
ATOM 1539 O O . ALA A 1 195 ? -17.764 -4.933 -6.537 1.00 80.88 195 ALA A O 1
ATOM 1540 N N . ASN A 1 196 ? -17.321 -4.225 -4.458 1.00 75.31 196 ASN A N 1
ATOM 1541 C CA . ASN A 1 196 ? -16.475 -3.099 -4.862 1.00 75.31 196 ASN A CA 1
ATOM 1542 C C . ASN A 1 196 ? -15.078 -3.525 -5.347 1.00 75.31 196 ASN A C 1
ATOM 1544 O O . ASN A 1 196 ? -14.345 -2.720 -5.919 1.00 75.31 196 ASN A O 1
ATOM 1548 N N . ILE A 1 197 ? -14.668 -4.763 -5.083 1.00 76.19 197 ILE A N 1
ATOM 1549 C CA . ILE A 1 197 ? -13.401 -5.292 -5.573 1.00 76.19 197 ILE A CA 1
ATOM 1550 C C . ILE A 1 197 ? -13.663 -5.931 -6.929 1.00 76.19 197 ILE A C 1
ATOM 1552 O O . ILE A 1 197 ? -14.030 -7.102 -7.012 1.00 76.19 197 ILE A O 1
ATOM 1556 N N . ASP A 1 198 ? -13.470 -5.146 -7.986 1.00 67.38 198 ASP A N 1
ATOM 1557 C CA . ASP A 1 198 ? -13.693 -5.605 -9.350 1.00 67.38 198 ASP A CA 1
ATOM 1558 C C . ASP A 1 198 ? -12.569 -6.577 -9.790 1.00 67.38 198 ASP A C 1
ATOM 1560 O O . ASP A 1 198 ? -11.384 -6.209 -9.842 1.00 67.38 198 ASP A O 1
ATOM 1564 N N . PRO A 1 199 ? -12.892 -7.854 -10.078 1.00 59.38 199 PRO A N 1
ATOM 1565 C CA . PRO A 1 199 ? -11.919 -8.822 -10.568 1.00 59.38 199 PRO A CA 1
ATOM 1566 C C . PRO A 1 199 ? -11.420 -8.491 -11.983 1.00 59.38 199 PRO A C 1
ATOM 1568 O O . PRO A 1 199 ? -10.307 -8.894 -12.315 1.00 59.38 199 PRO A O 1
ATOM 1571 N N . GLY A 1 200 ? -12.182 -7.729 -12.772 1.00 55.09 200 GLY A N 1
ATOM 1572 C CA . GLY A 1 200 ? -11.858 -7.279 -14.126 1.00 55.09 200 GLY A CA 1
ATOM 1573 C C . GLY A 1 200 ? -10.931 -6.064 -14.206 1.00 55.09 200 GLY A C 1
ATOM 1574 O O . GLY A 1 200 ? -10.521 -5.704 -15.307 1.00 55.09 200 GLY A O 1
ATOM 1575 N N . LEU A 1 201 ? -10.550 -5.456 -13.074 1.00 60.53 201 LEU A N 1
ATOM 1576 C CA . LEU A 1 201 ? -9.556 -4.381 -13.077 1.00 60.53 201 LEU A CA 1
ATOM 1577 C C . LEU A 1 201 ? -8.227 -4.879 -13.640 1.00 60.53 201 LEU A C 1
ATOM 1579 O O . LEU A 1 201 ? -7.704 -5.916 -13.211 1.00 60.53 201 LEU A O 1
ATOM 1583 N N . MET A 1 202 ? -7.670 -4.099 -14.569 1.00 60.38 202 MET A N 1
ATOM 1584 C CA . MET A 1 202 ? -6.337 -4.331 -15.104 1.00 60.38 202 MET A CA 1
ATOM 1585 C C . MET A 1 202 ? -5.342 -4.329 -13.943 1.00 60.38 202 MET A C 1
ATOM 1587 O O . MET A 1 202 ? -5.156 -3.334 -13.243 1.00 60.38 202 MET A O 1
ATOM 1591 N N . ARG A 1 203 ? -4.694 -5.471 -13.729 1.00 71.19 203 ARG A N 1
ATOM 1592 C CA . ARG A 1 203 ? -3.629 -5.627 -12.743 1.00 71.19 203 ARG A CA 1
ATOM 1593 C C . ARG A 1 203 ? -2.389 -6.029 -13.497 1.00 71.19 203 ARG A C 1
ATOM 1595 O O . ARG A 1 203 ? -2.387 -7.073 -14.126 1.00 71.19 203 ARG A O 1
ATOM 1602 N N . ILE A 1 204 ? -1.353 -5.213 -13.386 1.00 76.44 204 ILE A N 1
ATOM 1603 C CA . ILE A 1 204 ? -0.038 -5.542 -13.928 1.00 76.44 204 ILE A CA 1
ATOM 1604 C C . ILE A 1 204 ? 0.502 -6.768 -13.207 1.00 76.44 204 ILE A C 1
ATOM 1606 O O . ILE A 1 204 ? 0.742 -6.709 -12.002 1.00 76.44 204 ILE A O 1
ATOM 1610 N N . ARG A 1 205 ? 0.690 -7.869 -13.917 1.00 75.56 205 ARG A N 1
ATOM 1611 C CA . ARG A 1 205 ? 1.247 -9.078 -13.314 1.00 75.56 205 ARG A CA 1
ATOM 1612 C C . ARG A 1 205 ? 2.726 -9.187 -13.623 1.00 75.56 205 ARG A C 1
ATOM 1614 O O . ARG A 1 205 ? 3.180 -8.783 -14.690 1.00 75.56 205 ARG A O 1
ATOM 1621 N N . ALA A 1 206 ? 3.497 -9.734 -12.690 1.00 73.62 206 ALA A N 1
ATOM 1622 C CA . ALA A 1 206 ? 4.936 -9.865 -12.862 1.00 73.62 206 ALA A CA 1
ATOM 1623 C C . ALA A 1 206 ? 5.306 -10.680 -14.115 1.00 73.62 206 ALA A C 1
ATOM 1625 O O . ALA A 1 206 ? 6.314 -10.384 -14.752 1.00 73.62 206 ALA A O 1
ATOM 1626 N N . ASP A 1 207 ? 4.502 -11.676 -14.493 1.00 76.12 207 ASP A N 1
ATOM 1627 C CA . ASP A 1 207 ? 4.685 -12.499 -15.696 1.00 76.12 207 ASP A CA 1
ATOM 1628 C C . ASP A 1 207 ? 4.401 -11.745 -17.008 1.00 76.12 207 ASP A C 1
ATOM 1630 O O . ASP A 1 207 ? 4.989 -12.083 -18.034 1.00 76.12 207 ASP A O 1
ATOM 1634 N N . GLU A 1 208 ? 3.603 -10.677 -16.966 1.00 77.94 208 GLU A N 1
ATOM 1635 C CA . GLU A 1 208 ? 3.322 -9.776 -18.096 1.00 77.94 208 GLU A CA 1
ATOM 1636 C C . GLU A 1 208 ? 4.426 -8.723 -18.317 1.00 77.94 208 GLU A C 1
ATOM 1638 O O . GLU A 1 208 ? 4.449 -8.052 -19.351 1.00 77.94 208 GLU A O 1
ATOM 1643 N N . LEU A 1 209 ? 5.344 -8.560 -17.359 1.00 82.25 209 LEU A N 1
ATOM 1644 C CA . LEU A 1 209 ? 6.447 -7.602 -17.450 1.00 82.25 209 LEU A CA 1
ATOM 1645 C C . LEU A 1 209 ? 7.610 -8.123 -18.302 1.00 82.25 209 LEU A C 1
ATOM 1647 O O . LEU A 1 209 ? 7.867 -9.325 -18.396 1.00 82.25 209 LEU A O 1
ATOM 1651 N N . ASP A 1 210 ? 8.375 -7.192 -18.871 1.00 82.75 210 ASP A N 1
ATOM 1652 C CA . ASP A 1 210 ? 9.640 -7.509 -19.536 1.00 82.75 210 ASP A CA 1
ATOM 1653 C C . ASP A 1 210 ? 10.636 -8.102 -18.517 1.00 82.75 210 ASP A C 1
ATOM 1655 O O . ASP A 1 210 ? 10.768 -7.634 -17.381 1.00 82.75 210 ASP A O 1
ATOM 1659 N N . GLU A 1 211 ? 11.390 -9.120 -18.932 1.00 86.44 211 GLU A N 1
ATOM 1660 C CA . GLU A 1 211 ? 12.461 -9.715 -18.135 1.00 86.44 211 GLU A CA 1
ATOM 1661 C C . GLU A 1 211 ? 13.528 -8.693 -17.710 1.00 86.44 211 GLU A C 1
ATOM 1663 O O . GLU A 1 211 ? 14.149 -8.830 -16.654 1.00 86.44 211 GLU A O 1
ATOM 1668 N N . HIS A 1 212 ? 13.762 -7.649 -18.504 1.00 85.12 212 HIS A N 1
ATOM 1669 C CA . HIS A 1 212 ? 14.616 -6.530 -18.117 1.00 85.12 212 HIS A CA 1
ATOM 1670 C C . HIS A 1 212 ? 14.054 -5.768 -16.908 1.00 85.12 212 HIS A C 1
ATOM 1672 O O . HIS A 1 212 ? 14.799 -5.538 -15.956 1.00 85.12 212 HIS A O 1
ATOM 1678 N N . GLU A 1 213 ? 12.755 -5.457 -16.895 1.00 82.38 213 GLU A N 1
ATOM 1679 C CA . GLU A 1 213 ? 12.097 -4.751 -15.784 1.00 82.38 213 GLU A CA 1
ATOM 1680 C C . GLU A 1 213 ? 12.080 -5.609 -14.506 1.00 82.38 213 GLU A C 1
ATOM 1682 O O . GLU A 1 213 ? 12.385 -5.118 -13.416 1.00 82.38 213 GLU A O 1
ATOM 1687 N N . ARG A 1 214 ? 11.833 -6.922 -14.635 1.00 87.12 214 ARG A N 1
ATOM 1688 C CA . ARG A 1 214 ? 11.951 -7.870 -13.511 1.00 87.12 214 ARG A CA 1
ATOM 1689 C C . ARG A 1 214 ? 13.373 -7.946 -12.954 1.00 87.12 214 ARG A C 1
ATOM 1691 O O . ARG A 1 214 ? 13.577 -8.012 -11.743 1.00 87.12 214 ARG A O 1
ATOM 1698 N N . ARG A 1 215 ? 14.393 -7.935 -13.821 1.00 91.50 215 ARG A N 1
ATOM 1699 C CA . ARG A 1 215 ? 15.801 -7.955 -13.389 1.00 91.50 215 ARG A CA 1
ATOM 1700 C C . ARG A 1 215 ? 16.209 -6.705 -12.620 1.00 91.50 215 ARG A C 1
ATOM 1702 O O . ARG A 1 215 ? 17.037 -6.834 -11.725 1.00 91.50 215 ARG A O 1
ATOM 1709 N N . TRP A 1 216 ? 15.645 -5.534 -12.916 1.00 93.12 216 TRP A N 1
ATOM 1710 C CA . TRP A 1 216 ? 15.958 -4.322 -12.151 1.00 93.12 216 TRP A CA 1
ATOM 1711 C C . TRP A 1 216 ? 15.574 -4.464 -10.679 1.00 93.12 216 TRP A C 1
ATOM 1713 O O . TRP A 1 216 ? 16.387 -4.131 -9.822 1.00 93.12 216 TRP A O 1
ATOM 1723 N N . SER A 1 217 ? 14.402 -5.036 -10.381 1.00 92.19 217 SER A N 1
ATOM 1724 C CA . SER A 1 217 ? 13.964 -5.263 -8.995 1.00 92.19 217 SER A CA 1
ATOM 1725 C C . SER A 1 217 ? 14.923 -6.169 -8.221 1.00 92.19 217 SER A C 1
ATOM 1727 O O . SER A 1 217 ? 15.365 -5.813 -7.126 1.00 92.19 217 SER A O 1
ATOM 1729 N N . ARG A 1 218 ? 15.325 -7.296 -8.827 1.00 93.19 218 ARG A N 1
ATOM 1730 C CA . ARG A 1 218 ? 16.328 -8.208 -8.252 1.00 93.19 218 ARG A CA 1
ATOM 1731 C C . ARG A 1 218 ? 17.668 -7.519 -8.030 1.00 93.19 218 ARG A C 1
ATOM 1733 O O . ARG A 1 218 ? 18.203 -7.569 -6.932 1.00 93.19 218 ARG A O 1
ATOM 1740 N N . ASN A 1 219 ? 18.195 -6.848 -9.053 1.00 94.44 219 ASN A N 1
ATOM 1741 C CA . ASN A 1 219 ? 19.523 -6.233 -8.996 1.00 94.44 219 ASN A CA 1
ATOM 1742 C C . ASN A 1 219 ? 19.605 -5.082 -7.985 1.00 94.44 219 ASN A C 1
ATOM 1744 O O . ASN A 1 219 ? 20.669 -4.839 -7.424 1.00 94.44 219 ASN A O 1
ATOM 1748 N N . LEU A 1 220 ? 18.500 -4.367 -7.769 1.00 93.44 220 LEU A N 1
ATOM 1749 C CA . LEU A 1 220 ? 18.424 -3.286 -6.788 1.00 93.44 220 LEU A CA 1
ATOM 1750 C C . LEU A 1 220 ? 18.107 -3.791 -5.372 1.00 93.44 220 LEU A C 1
ATOM 1752 O O . LEU A 1 220 ? 18.203 -3.004 -4.431 1.00 93.44 220 LEU A O 1
ATOM 1756 N N . GLY A 1 221 ? 17.775 -5.076 -5.205 1.00 92.56 221 GLY A N 1
ATOM 1757 C CA . GLY A 1 221 ? 17.456 -5.707 -3.920 1.00 92.56 221 GLY A CA 1
ATOM 1758 C C . GLY A 1 221 ? 16.032 -5.446 -3.416 1.00 92.56 221 GLY A C 1
ATOM 1759 O O . GLY A 1 221 ? 15.734 -5.654 -2.240 1.00 92.56 221 GLY A O 1
ATOM 1760 N N . ALA A 1 222 ? 15.127 -4.970 -4.276 1.00 92.38 222 ALA A N 1
ATOM 1761 C CA . ALA A 1 222 ? 13.735 -4.727 -3.893 1.00 92.38 222 ALA A CA 1
ATOM 1762 C C . ALA A 1 222 ? 12.965 -6.045 -3.674 1.00 92.38 222 ALA A C 1
ATOM 1764 O O . ALA A 1 222 ? 12.177 -6.146 -2.732 1.00 92.38 222 ALA A O 1
ATOM 1765 N N . ASP A 1 223 ? 13.257 -7.080 -4.472 1.00 93.00 223 ASP A N 1
ATOM 1766 C CA . ASP A 1 223 ? 12.664 -8.417 -4.310 1.00 93.00 223 ASP A CA 1
ATOM 1767 C C . ASP A 1 223 ? 13.038 -9.062 -2.968 1.00 93.00 223 ASP A C 1
ATOM 1769 O O . ASP A 1 223 ? 12.225 -9.735 -2.342 1.00 93.00 223 ASP A O 1
ATOM 1773 N N . GLU A 1 224 ? 14.253 -8.828 -2.476 1.00 92.31 224 GLU A N 1
ATOM 1774 C CA . GLU A 1 224 ? 14.725 -9.395 -1.208 1.00 92.31 224 GLU A CA 1
ATOM 1775 C C . GLU A 1 224 ? 13.952 -8.821 -0.018 1.00 92.31 224 GLU A C 1
ATOM 1777 O O . GLU A 1 224 ? 13.604 -9.547 0.915 1.00 92.31 224 GLU A O 1
ATOM 1782 N N . VAL A 1 225 ? 13.652 -7.520 -0.063 1.00 89.25 225 VAL A N 1
ATOM 1783 C CA . VAL A 1 225 ? 12.810 -6.856 0.936 1.00 89.25 225 VAL A CA 1
ATOM 1784 C C . VAL A 1 225 ? 11.363 -7.334 0.820 1.00 89.25 225 VAL A C 1
ATOM 1786 O O . VAL A 1 225 ? 10.745 -7.640 1.839 1.00 89.25 225 VAL A O 1
ATOM 1789 N N . PHE A 1 226 ? 10.834 -7.481 -0.398 1.00 90.75 226 PHE A N 1
ATOM 1790 C CA . PHE A 1 226 ? 9.503 -8.052 -0.619 1.00 90.75 226 PHE A CA 1
ATOM 1791 C C . PHE A 1 226 ? 9.372 -9.457 -0.007 1.00 90.75 226 PHE A C 1
ATOM 1793 O O . PHE A 1 226 ? 8.440 -9.719 0.752 1.00 90.75 226 PHE A O 1
ATOM 1800 N N . GLU A 1 227 ? 10.348 -10.337 -0.228 1.00 90.44 227 GLU A N 1
ATOM 1801 C CA . GLU A 1 227 ? 10.373 -11.679 0.365 1.00 90.44 227 GLU A CA 1
ATOM 1802 C C . GLU A 1 227 ? 10.418 -11.655 1.902 1.00 90.44 227 GLU A C 1
ATOM 1804 O O . GLU A 1 227 ? 9.824 -12.511 2.565 1.00 90.44 227 GLU A O 1
ATOM 1809 N N . GLN A 1 228 ? 11.086 -10.667 2.505 1.00 87.56 228 GLN A N 1
ATOM 1810 C CA . GLN A 1 228 ? 11.055 -10.482 3.958 1.00 87.56 228 GLN A CA 1
ATOM 1811 C C . GLN A 1 228 ? 9.649 -10.117 4.450 1.00 87.56 228 GLN A C 1
ATOM 1813 O O . GLN A 1 228 ? 9.191 -10.704 5.431 1.00 87.56 228 GLN A O 1
ATOM 1818 N N . LEU A 1 229 ? 8.935 -9.224 3.756 1.00 84.44 229 LEU A N 1
ATOM 1819 C CA . LEU A 1 229 ? 7.546 -8.869 4.086 1.00 84.44 229 LEU A CA 1
ATOM 1820 C C . LEU A 1 229 ? 6.604 -10.068 3.952 1.00 84.44 229 LEU A C 1
ATOM 1822 O O . LEU A 1 229 ? 5.788 -10.310 4.842 1.00 84.44 229 LEU A O 1
ATOM 1826 N N . VAL A 1 230 ? 6.760 -10.867 2.891 1.00 86.75 230 VAL A N 1
ATOM 1827 C CA . VAL A 1 230 ? 5.993 -12.108 2.695 1.00 86.75 230 VAL A CA 1
ATOM 1828 C C . VAL A 1 230 ? 6.202 -13.067 3.867 1.00 86.75 230 VAL A C 1
ATOM 1830 O O . VAL A 1 230 ? 5.251 -13.681 4.358 1.00 86.75 230 VAL A O 1
ATOM 1833 N N . ARG A 1 231 ? 7.440 -13.196 4.359 1.00 84.88 231 ARG A N 1
ATOM 1834 C CA . ARG A 1 231 ? 7.747 -14.029 5.532 1.00 84.88 231 ARG A CA 1
ATOM 1835 C C . ARG A 1 231 ? 7.177 -13.456 6.826 1.00 84.88 231 ARG A C 1
ATOM 1837 O O . ARG A 1 231 ? 6.712 -14.240 7.647 1.00 84.88 231 ARG A O 1
ATOM 1844 N N . LEU A 1 232 ? 7.218 -12.136 7.016 1.00 76.81 232 LEU A N 1
ATOM 1845 C CA . LEU A 1 232 ? 6.628 -11.471 8.184 1.00 76.81 232 LEU A CA 1
ATOM 1846 C C . LEU A 1 232 ? 5.124 -11.724 8.244 1.00 76.81 232 LEU A C 1
ATOM 1848 O O . LEU A 1 232 ? 4.642 -12.250 9.241 1.00 76.81 232 LEU A O 1
ATOM 1852 N N . ARG A 1 233 ? 4.422 -11.509 7.128 1.00 79.75 233 ARG A N 1
ATOM 1853 C CA . ARG A 1 233 ? 2.993 -11.811 6.989 1.00 79.75 233 ARG A CA 1
ATOM 1854 C C . ARG A 1 233 ? 2.661 -13.249 7.407 1.00 79.75 233 ARG A C 1
ATOM 1856 O O . ARG A 1 233 ? 1.694 -13.474 8.124 1.00 79.75 233 ARG A O 1
ATOM 1863 N N . LYS A 1 234 ? 3.452 -14.232 6.961 1.00 73.88 234 LYS A N 1
ATOM 1864 C CA . LYS A 1 234 ? 3.228 -15.655 7.286 1.00 73.88 234 LYS A CA 1
ATOM 1865 C C . LYS A 1 234 ? 3.378 -15.983 8.774 1.00 73.88 234 LYS A C 1
ATOM 1867 O O . LYS A 1 234 ? 2.903 -17.030 9.183 1.00 73.88 234 LYS A O 1
ATOM 1872 N N . LYS A 1 235 ? 4.055 -15.145 9.564 1.00 67.50 235 LYS A N 1
ATOM 1873 C CA . LYS A 1 235 ? 4.151 -15.317 11.023 1.00 67.50 235 LYS A CA 1
ATOM 1874 C C . LYS A 1 235 ? 2.949 -14.736 11.772 1.00 67.50 235 LYS A C 1
ATOM 1876 O O . LYS A 1 235 ? 2.755 -15.081 12.929 1.00 67.50 235 LYS A O 1
ATOM 1881 N N . GLU A 1 236 ? 2.189 -13.847 11.132 1.00 63.81 236 GLU A N 1
ATOM 1882 C CA . GLU A 1 236 ? 1.002 -13.189 11.697 1.00 63.81 236 GLU A CA 1
ATOM 1883 C C . GLU A 1 236 ? -0.305 -13.957 11.420 1.00 63.81 236 GLU A C 1
ATOM 1885 O O . GLU A 1 236 ? -1.337 -13.613 11.990 1.00 63.81 236 GLU A O 1
ATOM 1890 N N . SER A 1 237 ? -0.274 -14.948 10.515 1.00 55.69 237 SER A N 1
ATOM 1891 C CA . SER A 1 237 ? -1.417 -15.795 10.114 1.00 55.69 237 SER A CA 1
ATOM 1892 C C . SER A 1 237 ? -1.366 -17.155 10.801 1.00 55.69 237 SER A C 1
ATOM 1894 O O . SER A 1 237 ? -2.454 -17.682 11.112 1.00 55.69 237 SER A O 1
#

Foldseek 3Di:
DVLCVLLPFQALADDPPDPPDPVNVLQPCVQCVQADDGDCCCAVVNQDLVSCCVSCVPLAARLEYEYELCRVPPPVCLVVLLVCLVRYQAYEYEDEDLLQVLVVCCCRVVDSVPVDDPVPDDPVVSVVSSLVSLLVLQVSLVCLVVCCPDSNVSRNVRYAYHYPVCLLQLLVSSVVVCVSSVGDGDPSSSVVSSVNSDNPRDGRDPVNDDPVSVVSNVVSCSVVSVVVSVVVNVVVD

Sequence (237 aa):
MQTLGLLGVNVIGRRFDQHDDPLRQKLHYDLNPGGYFEEPDIYYGGPSSETFRRHLPDRSILKACKMDLRLLIDPSQFDAWVAAAPTICSVLVSYRSPSEQARSEFLTSGLAHTGIDPSGVDPRARFMFITSFLEEYRNNYSAVTKLSHGPLSVLAEKTHVVDFAEIANSRSYVERIAGLAALQPTEKEFDRAVANIDPGLMRIRADELDEHERRWSRNLGADEVFEQLVRLRKKES

pLDDT: mean 74.98, std 14.6, range [39.22, 94.44]

Secondary structure (DSSP, 8-state):
-HHHHHTT---SS-----TT-HHHHHS-TTT-SS-----HHHHHH---HHHHHHH-TT---EEEEEE-HHHHS-GGGHHHHHHHTTTEEEEEEEE--HHHHHHHHHHHTTTTTTT--GGGS-HHHHHHHHHHHHHHHHHHHHHHTTTTSSTTHHHHTTEEEEEGGGGGSHHHHHHHHHHHTT----HHHHHHHHHTS-TTS----GGGS-HHHHHHHHHHTHHHHHHHHHHHHHHH-